Protein AF-A0A1B6GSD3-F1 (afdb_monomer_lite)

InterPro domains:
  IPR000547 Clathrin, heavy chain/VPS, 7-fold repeat [PS50236] (218-310)
  IPR012331 Clathrin, heavy chain, linker [G3DSA:1.25.40.30] (14-175)
  IPR015348 Clathrin, heavy chain, linker, core motif [PF09268] (12-35)
  IPR016024 Armadillo-type fold [SSF48371] (13-168)
  IPR016024 Armadillo-type fold [SSF48371] (125-310)
  IPR055358 Clathrin heavy-chain repeat [PF00637] (225-309)

Structure (mmCIF, N/CA/C/O backbone):
data_AF-A0A1B6GSD3-F1
#
_entry.id   AF-A0A1B6GSD3-F1
#
loop_
_atom_site.group_PDB
_atom_site.id
_atom_site.type_symbol
_atom_site.label_atom_id
_atom_site.label_alt_id
_atom_site.label_comp_id
_atom_site.label_asym_id
_atom_site.label_entity_id
_atom_site.label_seq_id
_atom_site.pdbx_PDB_ins_code
_atom_site.Cartn_x
_atom_site.Cartn_y
_atom_site.Cartn_z
_atom_site.occupancy
_atom_site.B_iso_or_equiv
_atom_site.auth_seq_id
_atom_site.auth_comp_id
_atom_site.auth_asym_id
_atom_site.auth_atom_id
_atom_site.pdbx_PDB_model_num
ATOM 1 N N . ARG A 1 1 ? -44.805 -43.807 42.128 1.00 52.09 1 ARG A N 1
ATOM 2 C CA . ARG A 1 1 ? -43.875 -42.683 41.834 1.00 52.09 1 ARG A CA 1
ATOM 3 C C . ARG A 1 1 ? -43.827 -42.520 40.314 1.00 52.09 1 ARG A C 1
ATOM 5 O O . ARG A 1 1 ? -43.596 -43.520 39.657 1.00 52.09 1 ARG A O 1
ATOM 12 N N . LYS A 1 2 ? -44.131 -41.337 39.757 1.00 63.31 2 LYS A N 1
ATOM 13 C CA . LYS A 1 2 ? -44.476 -41.136 38.325 1.00 63.31 2 LYS A CA 1
ATOM 14 C C . LYS A 1 2 ? -43.319 -41.238 37.307 1.00 63.31 2 LYS A C 1
ATOM 16 O O . LYS A 1 2 ? -43.539 -40.906 36.155 1.00 63.31 2 LYS A O 1
ATOM 21 N N . GLY A 1 3 ? -42.121 -41.687 37.694 1.00 84.00 3 GLY A N 1
ATOM 22 C CA . GLY A 1 3 ? -41.029 -42.001 36.752 1.00 84.00 3 GLY A CA 1
ATOM 23 C C . GLY A 1 3 ? -40.620 -40.881 35.782 1.00 84.00 3 GLY A C 1
ATOM 24 O O . GLY A 1 3 ? -40.038 -41.176 34.746 1.00 84.00 3 GLY A O 1
ATOM 25 N N . GLN A 1 4 ? -40.950 -39.618 36.069 1.00 83.88 4 GLN A N 1
ATOM 26 C CA . GLN A 1 4 ? -40.697 -38.515 35.147 1.00 83.88 4 GLN A CA 1
ATOM 27 C C . GLN A 1 4 ? -39.223 -38.123 35.182 1.00 83.88 4 GLN A C 1
ATOM 29 O O . GLN A 1 4 ? -38.670 -37.869 36.253 1.00 83.88 4 GLN A O 1
ATOM 34 N N . VAL A 1 5 ? -38.620 -38.039 33.999 1.00 80.69 5 VAL A N 1
ATOM 35 C CA . VAL A 1 5 ? -37.312 -37.419 33.790 1.00 80.69 5 VAL A CA 1
ATOM 36 C C . VAL A 1 5 ? -37.572 -35.990 33.334 1.00 80.69 5 VAL A C 1
ATOM 38 O O . VAL A 1 5 ? -38.176 -35.773 32.286 1.00 80.69 5 VAL A O 1
ATOM 41 N N . LEU A 1 6 ? -37.177 -35.024 34.158 1.00 91.69 6 LEU A N 1
ATOM 42 C CA . LEU A 1 6 ? -37.322 -33.598 33.881 1.00 91.69 6 LEU A CA 1
ATOM 43 C C . LEU A 1 6 ? -35.941 -32.987 33.660 1.00 91.69 6 LEU A C 1
ATOM 45 O O . LEU A 1 6 ? -34.974 -33.363 34.324 1.00 91.69 6 LEU A O 1
ATOM 49 N N . THR A 1 7 ? -35.871 -32.010 32.764 1.00 88.19 7 THR A N 1
ATOM 50 C CA . THR A 1 7 ? -34.669 -31.213 32.518 1.00 88.19 7 THR A CA 1
ATOM 51 C C . THR A 1 7 ? -35.046 -29.744 32.608 1.00 88.19 7 THR A C 1
ATOM 53 O O . THR A 1 7 ? -36.0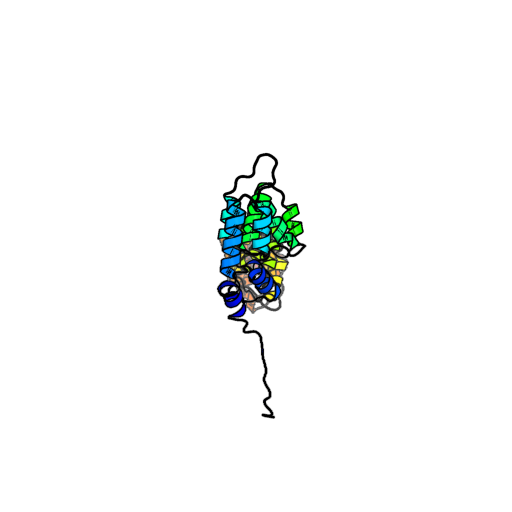76 -29.333 32.081 1.00 88.19 7 THR A O 1
ATOM 56 N N . VAL A 1 8 ? -34.223 -28.965 33.307 1.00 92.81 8 VAL A N 1
ATOM 57 C CA . VAL A 1 8 ? -34.376 -27.516 33.444 1.00 92.81 8 VAL A CA 1
ATOM 58 C C . VAL A 1 8 ? -33.084 -26.879 32.962 1.00 92.81 8 VAL A C 1
ATOM 60 O O . VAL A 1 8 ? -32.006 -27.229 33.440 1.00 92.81 8 VAL A O 1
ATOM 63 N N . THR A 1 9 ? -33.204 -25.956 32.017 1.00 90.62 9 THR A N 1
ATOM 64 C CA . THR A 1 9 ? -32.094 -25.186 31.452 1.00 90.62 9 THR A CA 1
ATOM 65 C C . THR A 1 9 ? -32.422 -23.700 31.505 1.00 90.62 9 THR A C 1
ATOM 67 O O . THR A 1 9 ? -33.582 -23.314 31.658 1.00 90.62 9 THR A O 1
ATOM 70 N N . VAL A 1 10 ? -31.392 -22.859 31.417 1.00 88.19 10 VAL A N 1
ATOM 71 C CA . VAL A 1 10 ? -31.567 -21.405 31.345 1.00 88.19 10 VAL A CA 1
ATOM 72 C C . VAL A 1 10 ? -32.097 -21.041 29.960 1.00 88.19 10 VAL A C 1
ATOM 74 O O . VAL A 1 10 ? -31.588 -21.533 28.958 1.00 88.19 10 VAL A O 1
ATOM 77 N N . ASP A 1 11 ? -33.112 -20.182 29.921 1.00 87.75 11 ASP A N 1
ATOM 78 C CA . ASP A 1 11 ? -33.590 -19.552 28.691 1.00 87.75 11 ASP A CA 1
ATOM 79 C C . ASP A 1 11 ? -32.725 -18.318 28.399 1.00 87.75 11 ASP A C 1
ATOM 81 O O . ASP A 1 11 ? -32.880 -17.269 29.031 1.00 87.75 11 ASP A O 1
ATOM 85 N N . GLU A 1 12 ? -31.767 -18.474 27.487 1.00 83.81 12 GLU A N 1
ATOM 86 C CA . GLU A 1 12 ? -30.766 -17.455 27.160 1.00 83.81 12 GLU A CA 1
ATOM 87 C C . GLU A 1 12 ? -31.374 -16.169 26.575 1.00 83.81 12 GLU A C 1
ATOM 89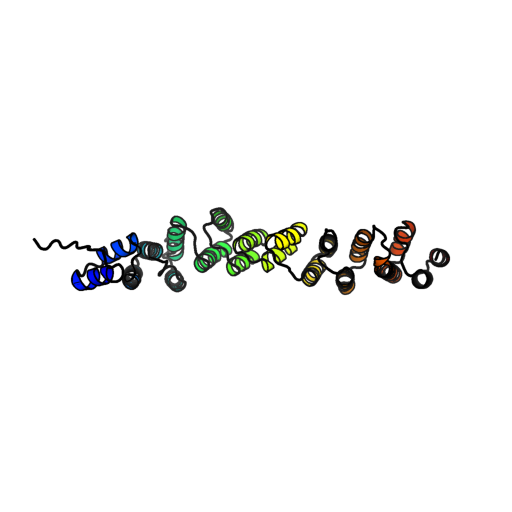 O O . GLU A 1 12 ? -30.823 -15.089 26.802 1.00 83.81 12 GLU A O 1
ATOM 94 N N . ASP A 1 13 ? -32.532 -16.254 25.913 1.00 83.00 13 ASP A N 1
ATOM 95 C CA . ASP A 1 13 ? -33.190 -15.108 25.276 1.00 83.00 13 ASP A CA 1
ATOM 96 C C . ASP A 1 13 ? -33.979 -14.261 26.286 1.00 83.00 13 ASP A C 1
ATOM 98 O O . ASP A 1 13 ? -34.086 -13.039 26.153 1.00 83.00 13 ASP A O 1
ATOM 102 N N . ASN A 1 14 ? -34.526 -14.898 27.327 1.00 85.75 14 ASN A N 1
ATOM 103 C CA . ASN A 1 14 ? -35.427 -14.237 28.274 1.00 85.75 14 ASN A CA 1
ATOM 104 C C . ASN A 1 14 ? -34.818 -13.983 29.655 1.00 85.75 14 ASN A C 1
ATOM 106 O O . ASN A 1 14 ? -35.352 -13.155 30.398 1.00 85.75 14 ASN A O 1
ATOM 110 N N . VAL A 1 15 ? -33.713 -14.641 30.028 1.00 86.50 15 VAL A N 1
ATOM 111 C CA . VAL A 1 15 ? -33.152 -14.552 31.390 1.00 86.50 15 VAL A CA 1
ATOM 112 C C . VAL A 1 15 ? -32.789 -13.119 31.790 1.00 86.50 15 VAL A C 1
ATOM 114 O O . VAL A 1 15 ? -33.100 -12.697 32.904 1.00 86.50 15 VAL A O 1
ATOM 117 N N . ILE A 1 16 ? -32.208 -12.331 30.881 1.00 86.12 16 ILE A N 1
ATOM 118 C CA . ILE A 1 16 ? -31.837 -10.936 31.158 1.00 86.12 16 ILE A CA 1
ATOM 119 C C . ILE A 1 16 ? -33.087 -10.080 31.369 1.00 86.12 16 ILE A C 1
ATOM 121 O O . ILE A 1 16 ? -33.190 -9.363 32.368 1.00 86.12 16 ILE A O 1
ATOM 125 N N . ARG A 1 17 ? -34.080 -10.217 30.483 1.00 83.62 17 ARG A N 1
ATOM 126 C CA . ARG A 1 17 ? -35.360 -9.507 30.588 1.00 83.62 17 ARG A CA 1
ATOM 127 C C . ARG A 1 17 ? -36.098 -9.872 31.874 1.00 83.62 17 ARG A C 1
ATOM 129 O O . ARG A 1 17 ? -36.622 -8.994 32.551 1.00 83.62 17 ARG A O 1
ATOM 136 N N . TYR A 1 18 ? -36.080 -11.148 32.251 1.00 86.25 18 TYR A N 1
ATOM 137 C CA . TYR A 1 18 ? -36.683 -11.640 33.486 1.00 86.25 18 TYR A CA 1
ATOM 138 C C . TYR A 1 18 ? -36.016 -11.028 34.727 1.00 86.25 18 TYR A C 1
ATOM 140 O O . TYR A 1 18 ? -36.713 -10.595 35.646 1.00 86.25 18 TYR A O 1
ATOM 148 N N . ILE A 1 19 ? -34.680 -10.927 34.745 1.00 85.50 19 ILE A N 1
ATOM 149 C CA . ILE A 1 19 ? -33.931 -10.265 35.828 1.00 85.50 19 ILE A CA 1
ATOM 150 C C . ILE A 1 19 ? -34.303 -8.787 35.943 1.00 85.50 19 ILE A C 1
ATOM 152 O O . ILE A 1 19 ? -34.493 -8.276 37.049 1.00 85.50 19 ILE A O 1
ATOM 156 N N . MET A 1 20 ? -34.458 -8.108 34.810 1.00 79.31 20 MET A N 1
ATOM 157 C CA . MET A 1 20 ? -34.842 -6.702 34.792 1.00 79.31 20 MET A CA 1
ATOM 158 C C . MET A 1 20 ? -36.282 -6.478 35.259 1.00 79.31 20 MET A C 1
ATOM 160 O O . MET A 1 20 ? -36.512 -5.630 36.113 1.00 79.31 20 MET A O 1
ATOM 164 N N . SER A 1 21 ? -37.248 -7.226 34.724 1.00 83.38 21 SER A N 1
ATOM 165 C CA . SER A 1 21 ? -38.669 -6.980 34.986 1.00 83.38 21 SER A CA 1
ATOM 166 C C . SER A 1 21 ? -39.131 -7.499 36.346 1.00 83.38 21 SER A C 1
ATOM 168 O O . SER A 1 21 ? -39.899 -6.819 37.018 1.00 83.38 21 SER A O 1
ATOM 170 N N . ASN A 1 22 ? -38.669 -8.682 36.766 1.00 86.81 22 ASN A N 1
ATOM 171 C CA . ASN A 1 22 ? -39.191 -9.338 37.971 1.00 86.81 22 ASN A CA 1
ATOM 172 C C . ASN A 1 22 ? -38.333 -9.093 39.212 1.00 86.81 22 ASN A C 1
ATOM 174 O O . ASN A 1 22 ? -38.867 -8.988 40.312 1.00 86.81 22 ASN A O 1
ATOM 178 N N . PHE A 1 23 ? -37.010 -8.998 39.051 1.00 81.50 23 PHE A N 1
ATOM 179 C CA . PHE A 1 23 ? -36.095 -8.762 40.171 1.00 81.50 23 PHE A CA 1
ATOM 180 C C . PHE A 1 23 ? -35.640 -7.301 40.289 1.00 81.50 23 PHE A C 1
ATOM 182 O O . PHE A 1 23 ? -35.031 -6.952 41.299 1.00 81.50 23 PHE A O 1
ATOM 189 N N . ASN A 1 24 ? -35.913 -6.460 39.281 1.00 83.12 24 ASN A N 1
ATOM 190 C CA . ASN A 1 24 ? -35.483 -5.059 39.203 1.00 83.12 24 ASN A CA 1
ATOM 191 C C . ASN A 1 24 ? -33.997 -4.865 39.570 1.00 83.12 24 ASN A C 1
ATOM 193 O O . ASN A 1 24 ? -33.628 -3.934 40.285 1.00 83.12 24 ASN A O 1
ATOM 197 N N . ASN A 1 25 ? -33.141 -5.792 39.119 1.00 85.00 25 ASN A N 1
ATOM 198 C CA . ASN A 1 25 ? -31.722 -5.827 39.471 1.00 85.00 25 ASN A CA 1
ATOM 199 C C . ASN A 1 25 ? -30.839 -5.602 38.227 1.00 85.00 25 ASN A C 1
ATOM 201 O O . ASN A 1 25 ? -30.357 -6.567 37.620 1.00 85.00 25 ASN A O 1
ATOM 205 N N . PRO A 1 26 ? -30.624 -4.336 37.823 1.00 80.94 26 PRO A N 1
ATOM 206 C CA . PRO A 1 26 ? -29.858 -4.007 36.622 1.00 80.94 26 PRO A CA 1
ATOM 207 C C . PRO A 1 26 ? -28.371 -4.369 36.749 1.00 80.94 26 PRO A C 1
ATOM 209 O O . PRO A 1 26 ? -27.752 -4.732 35.751 1.00 80.94 26 PRO A O 1
ATOM 212 N N . ASP A 1 27 ? -27.795 -4.335 37.956 1.00 84.44 27 ASP A N 1
ATOM 213 C CA . ASP A 1 27 ? -26.395 -4.716 38.187 1.00 84.44 27 ASP A CA 1
ATOM 214 C C . ASP A 1 27 ? -26.158 -6.211 37.939 1.00 84.44 27 ASP A C 1
ATOM 216 O O . ASP A 1 27 ? -25.146 -6.598 37.343 1.00 84.44 27 ASP A O 1
ATOM 220 N N . LEU A 1 28 ? -27.097 -7.062 38.366 1.00 85.88 28 LEU A N 1
ATOM 221 C CA . LEU A 1 28 ? -27.048 -8.494 38.087 1.00 85.88 28 LEU A CA 1
ATOM 222 C C . LEU A 1 28 ? -27.228 -8.767 36.590 1.00 85.88 28 LEU A C 1
ATOM 224 O O . LEU A 1 28 ? -26.436 -9.520 36.022 1.00 85.88 28 LEU A O 1
ATOM 228 N N . ALA A 1 29 ? -28.212 -8.121 35.954 1.00 84.12 29 ALA A N 1
ATOM 229 C CA . ALA A 1 29 ? -28.461 -8.250 34.519 1.00 84.12 29 ALA A CA 1
ATOM 230 C C . ALA A 1 29 ? -27.219 -7.867 33.693 1.00 84.12 29 ALA A C 1
ATOM 232 O O . ALA A 1 29 ? -26.794 -8.633 32.829 1.00 84.12 29 ALA A O 1
ATOM 233 N N . LEU A 1 30 ? -26.565 -6.746 34.021 1.00 81.69 30 LEU A N 1
ATOM 234 C CA . LEU A 1 30 ? -25.333 -6.296 33.364 1.00 81.69 30 LEU A CA 1
ATOM 235 C C . LEU A 1 30 ? -24.176 -7.287 33.536 1.00 81.69 30 LEU A C 1
ATOM 237 O O . LEU A 1 30 ? -23.489 -7.617 32.566 1.00 81.69 30 LEU A O 1
ATOM 241 N N . ARG A 1 31 ? -23.943 -7.776 34.762 1.00 83.94 31 ARG A N 1
ATOM 242 C CA . ARG A 1 31 ? -22.858 -8.733 35.035 1.00 83.94 31 ARG A CA 1
ATOM 243 C C . ARG A 1 31 ? -23.086 -10.064 34.331 1.00 83.94 31 ARG A C 1
ATOM 245 O O . ARG A 1 31 ? -22.129 -10.637 33.816 1.00 83.94 31 ARG A O 1
ATOM 252 N N . MET A 1 32 ? -24.325 -10.549 34.317 1.00 83.69 32 MET A N 1
ATOM 253 C CA . MET A 1 32 ? -24.681 -11.814 33.684 1.00 83.69 32 MET A CA 1
ATOM 254 C C . MET A 1 32 ? -24.591 -11.709 32.158 1.00 83.69 32 MET A C 1
ATOM 256 O O . MET A 1 32 ? -23.942 -12.547 31.538 1.00 83.69 32 MET A O 1
ATOM 260 N N . ALA A 1 33 ? -25.115 -10.632 31.565 1.00 81.69 33 ALA A N 1
ATOM 261 C CA . ALA A 1 33 ? -25.011 -10.394 30.128 1.00 81.69 33 ALA A CA 1
ATOM 262 C C . ALA A 1 33 ? -23.558 -10.244 29.656 1.00 81.69 33 ALA A C 1
ATOM 264 O O . ALA A 1 33 ? -23.172 -10.847 28.660 1.00 81.69 33 ALA A O 1
ATOM 265 N N . SER A 1 34 ? -22.723 -9.508 30.400 1.00 79.00 34 SER A N 1
ATOM 266 C CA . SER A 1 34 ? -21.301 -9.344 30.069 1.00 79.00 34 SER A CA 1
ATOM 267 C C . SER A 1 34 ? -20.512 -10.653 30.169 1.00 79.00 34 SER A C 1
ATOM 269 O O . SER A 1 34 ? -19.697 -10.940 29.297 1.00 79.00 34 SER A O 1
ATOM 271 N N . ARG A 1 35 ? -20.747 -11.459 31.215 1.00 82.62 35 ARG A N 1
ATOM 272 C CA . ARG A 1 35 ? -19.998 -12.709 31.445 1.00 82.62 35 ARG A CA 1
ATOM 273 C C . ARG A 1 35 ? -20.420 -13.848 30.526 1.00 82.62 35 ARG A C 1
ATOM 275 O O . ARG A 1 35 ? -19.577 -14.661 30.167 1.00 82.62 35 ARG A O 1
ATOM 282 N N . CYS A 1 36 ? -21.704 -13.922 30.192 1.00 81.88 36 CYS A N 1
ATOM 283 C CA . CYS A 1 36 ? -22.273 -15.024 29.418 1.00 81.88 36 CYS A CA 1
ATOM 284 C C . CYS A 1 36 ? -22.567 -14.644 27.959 1.00 81.88 36 CYS A C 1
ATOM 286 O O . CYS A 1 36 ? -23.063 -15.479 27.217 1.00 81.88 36 CYS A O 1
ATOM 288 N N . ASN A 1 37 ? -22.261 -13.408 27.544 1.00 75.88 37 ASN A N 1
ATOM 289 C CA . ASN A 1 37 ? -22.528 -12.883 26.200 1.00 75.88 37 ASN A CA 1
ATOM 290 C C . ASN A 1 37 ? -24.008 -13.013 25.769 1.00 75.88 37 ASN A C 1
ATOM 292 O O . ASN A 1 37 ? -24.304 -13.279 24.603 1.00 75.88 37 ASN A O 1
ATOM 296 N N . LEU A 1 38 ? -24.927 -12.835 26.725 1.00 79.00 38 LEU A N 1
ATOM 297 C CA . LEU A 1 38 ? -26.376 -12.953 26.522 1.00 79.00 38 LEU A CA 1
ATOM 298 C C . LEU A 1 38 ? -26.954 -11.669 25.912 1.00 79.00 38 LEU A C 1
ATOM 300 O O . LEU A 1 38 ? -26.507 -10.564 26.233 1.00 79.00 38 LEU A O 1
ATOM 304 N N . ALA A 1 39 ? -27.960 -11.822 25.051 1.00 72.25 39 ALA A N 1
ATOM 305 C CA . ALA A 1 39 ? -28.673 -10.711 24.424 1.00 72.25 39 ALA A CA 1
ATOM 306 C C . ALA A 1 39 ? -29.673 -10.045 25.393 1.00 72.25 39 ALA A C 1
ATOM 308 O O . ALA A 1 39 ? -30.041 -10.611 26.424 1.00 72.25 39 ALA A O 1
ATOM 309 N N . GLY A 1 40 ? -30.115 -8.825 25.076 1.00 74.00 40 GLY A N 1
ATOM 310 C CA . GLY A 1 40 ? -31.166 -8.119 25.822 1.00 74.00 40 GLY A CA 1
ATOM 311 C C . GLY A 1 40 ? -30.670 -7.170 26.919 1.00 74.00 40 GLY A C 1
ATOM 312 O O . GLY A 1 40 ? -31.483 -6.592 27.637 1.00 74.00 40 GLY A O 1
ATOM 313 N N . ALA A 1 41 ? -29.354 -6.986 27.060 1.00 75.25 41 ALA A N 1
ATOM 314 C CA . ALA A 1 41 ? -28.758 -5.983 27.951 1.00 75.25 41 ALA A CA 1
ATOM 315 C C . ALA A 1 41 ? -28.206 -4.761 27.202 1.00 75.25 41 ALA A C 1
ATOM 317 O O . ALA A 1 41 ? -27.596 -3.891 27.824 1.00 75.25 41 ALA A O 1
ATOM 318 N N . GLU A 1 42 ? -28.375 -4.673 25.882 1.00 78.81 42 GLU A N 1
ATOM 319 C CA . GLU A 1 42 ? -27.766 -3.625 25.062 1.00 78.81 42 GLU A CA 1
ATOM 320 C C . GLU A 1 42 ? -28.199 -2.227 25.524 1.00 78.81 42 GLU A C 1
ATOM 322 O O . GLU A 1 42 ? -27.363 -1.347 25.749 1.00 78.81 42 GLU A O 1
ATOM 327 N N . GLU A 1 43 ? -29.499 -2.050 25.776 1.00 80.25 43 GLU A N 1
ATOM 328 C CA . GLU A 1 43 ? -30.056 -0.798 26.293 1.00 80.25 43 GLU A CA 1
ATOM 329 C C . GLU A 1 43 ? -29.517 -0.443 27.687 1.00 80.25 43 GLU A C 1
ATOM 331 O O . GLU A 1 43 ? -29.316 0.738 27.987 1.00 80.25 43 GLU A O 1
ATOM 336 N N . LEU A 1 44 ? -29.215 -1.437 28.533 1.00 80.62 44 LEU A N 1
ATOM 337 C CA . LEU A 1 44 ? -28.641 -1.202 29.862 1.00 80.62 44 LEU A CA 1
ATOM 338 C C . LEU A 1 44 ? -27.242 -0.592 29.765 1.00 80.62 44 LEU A C 1
ATOM 340 O O . LEU A 1 44 ? -26.936 0.356 30.492 1.00 80.62 44 LEU A O 1
ATOM 344 N N . PHE A 1 45 ? -26.400 -1.094 28.856 1.00 85.75 45 PHE A N 1
ATOM 345 C CA . PHE A 1 45 ? -25.067 -0.533 28.623 1.00 85.75 45 PHE A CA 1
ATOM 346 C C . PHE A 1 45 ? -25.151 0.902 28.103 1.00 85.75 45 PHE A C 1
ATOM 348 O O . PHE A 1 45 ? -24.441 1.769 28.612 1.00 85.75 45 PHE A O 1
ATOM 355 N N . VAL A 1 46 ? -26.043 1.174 27.146 1.00 87.81 46 VAL A N 1
ATOM 356 C CA . VAL A 1 46 ? -26.256 2.526 26.599 1.00 87.81 46 VAL A CA 1
ATOM 357 C C . VAL A 1 46 ? -26.749 3.489 27.680 1.00 87.81 46 VAL A C 1
ATOM 359 O O . VAL A 1 46 ? -26.225 4.596 27.816 1.00 87.81 46 VAL A O 1
ATOM 362 N N . THR A 1 47 ? -27.712 3.059 28.494 1.00 87.00 47 THR A N 1
ATOM 363 C CA . THR A 1 47 ? -28.279 3.871 29.579 1.00 87.00 47 THR A CA 1
ATOM 364 C C . THR A 1 47 ? -27.224 4.173 30.634 1.00 87.00 47 THR A C 1
ATOM 366 O O . THR A 1 47 ? -27.037 5.329 31.017 1.00 87.00 47 THR A O 1
ATOM 369 N N . ARG A 1 48 ? -26.468 3.153 31.054 1.00 86.31 48 ARG A N 1
ATOM 370 C CA . ARG A 1 48 ? -25.383 3.307 32.024 1.00 86.31 48 ARG A CA 1
ATOM 371 C C . ARG A 1 48 ? -24.274 4.211 31.495 1.00 86.31 48 ARG A C 1
ATOM 373 O O . ARG A 1 48 ? -23.789 5.064 32.235 1.00 86.31 48 ARG A O 1
ATOM 380 N N . PHE A 1 49 ? -23.899 4.053 30.228 1.00 92.00 49 PHE A N 1
ATOM 381 C CA . PHE A 1 49 ? -22.927 4.913 29.563 1.00 92.00 49 PHE A CA 1
ATOM 382 C C . PHE A 1 49 ? -23.381 6.375 29.585 1.00 92.00 49 PHE A C 1
ATOM 384 O O . PHE A 1 49 ? -22.644 7.227 30.070 1.00 92.00 49 PHE A O 1
ATOM 391 N N . ASN A 1 50 ? -24.609 6.662 29.139 1.00 90.88 50 ASN A N 1
ATOM 392 C CA . ASN A 1 50 ? -25.138 8.027 29.103 1.00 90.88 50 ASN A CA 1
ATOM 393 C C . ASN A 1 50 ? -25.232 8.650 30.508 1.00 90.88 50 ASN A C 1
ATOM 395 O O . ASN A 1 50 ? -24.899 9.821 30.667 1.00 90.88 50 ASN A O 1
ATOM 399 N N . GLN A 1 51 ? -25.616 7.879 31.532 1.00 91.56 51 GLN A N 1
ATOM 400 C CA . GLN A 1 51 ? -25.627 8.347 32.925 1.00 91.56 51 GLN A CA 1
ATOM 401 C C . GLN A 1 51 ? -24.226 8.718 33.424 1.00 91.56 51 GLN A C 1
ATOM 403 O O . GLN A 1 51 ? -24.043 9.769 34.035 1.00 91.56 51 GLN A O 1
ATOM 408 N N . LEU A 1 52 ? -23.224 7.868 33.181 1.00 91.31 52 LEU A N 1
ATOM 409 C CA . LEU A 1 52 ? -21.841 8.148 33.583 1.00 91.31 52 LEU A CA 1
ATOM 410 C C . LEU A 1 52 ? -21.275 9.355 32.832 1.00 91.31 52 LEU A C 1
ATOM 412 O O . LEU A 1 52 ? -20.616 10.198 33.438 1.00 91.31 52 LEU A O 1
ATOM 416 N N . PHE A 1 53 ? -21.586 9.458 31.540 1.00 91.69 53 PHE A N 1
ATOM 417 C CA . PHE A 1 53 ? -21.161 10.559 30.687 1.00 91.69 53 PHE A CA 1
ATOM 418 C C . PHE A 1 53 ? -21.765 11.897 31.138 1.00 91.69 53 PHE A C 1
ATOM 420 O O . PHE A 1 53 ? -21.037 12.871 31.298 1.00 91.69 53 PHE A O 1
ATOM 427 N N . ALA A 1 54 ? -23.072 11.935 31.428 1.00 91.06 54 ALA A N 1
ATOM 428 C CA . ALA A 1 54 ? -23.758 13.129 31.932 1.00 91.06 54 ALA A CA 1
ATOM 429 C C . ALA A 1 54 ? -23.242 13.579 33.311 1.00 91.06 54 ALA A C 1
ATOM 431 O O . ALA A 1 54 ? -23.209 14.769 33.603 1.00 91.06 54 ALA A O 1
ATOM 432 N N . ASN A 1 55 ? -22.785 12.633 34.136 1.00 91.19 55 ASN A N 1
ATOM 433 C CA . ASN A 1 55 ? -22.187 12.906 35.445 1.00 91.19 55 ASN A CA 1
ATOM 434 C C . ASN A 1 55 ? -20.696 13.299 35.377 1.00 91.19 55 ASN A C 1
ATOM 436 O O . ASN A 1 55 ? -20.043 13.374 36.417 1.00 91.19 55 ASN A O 1
ATOM 440 N N . GLY A 1 56 ? -20.123 13.487 34.182 1.00 87.81 56 GLY A N 1
ATOM 441 C CA . GLY A 1 56 ? -18.713 13.851 33.996 1.00 87.81 56 GLY A CA 1
ATOM 442 C C . GLY A 1 56 ? -17.710 12.736 34.324 1.00 87.81 56 GLY A C 1
ATOM 443 O O . GLY A 1 56 ? -16.506 12.980 34.369 1.00 87.81 56 GLY A O 1
ATOM 444 N N . LYS A 1 57 ? -18.172 11.497 34.543 1.00 89.69 57 LYS A N 1
ATOM 445 C CA . LYS A 1 57 ? -17.324 10.336 34.857 1.00 89.69 57 LYS A CA 1
ATOM 446 C C . LYS A 1 57 ? -16.833 9.648 33.582 1.00 89.69 57 LYS A C 1
ATOM 448 O O . LYS A 1 57 ? -17.195 8.506 33.290 1.00 89.69 57 LYS A O 1
ATOM 453 N N . TYR A 1 58 ? -16.007 10.347 32.809 1.00 90.75 58 TYR A N 1
ATOM 454 C CA . TYR A 1 58 ? -15.578 9.899 31.480 1.00 90.75 58 TYR A CA 1
ATOM 455 C C . TYR A 1 58 ? -14.754 8.604 31.488 1.00 90.75 58 TYR A C 1
ATOM 457 O O . TYR A 1 58 ? -14.962 7.752 30.627 1.00 90.75 58 TYR A O 1
ATOM 465 N N . GLU A 1 59 ? -13.880 8.406 32.478 1.00 89.69 59 GLU A N 1
ATOM 466 C CA . GLU A 1 59 ? -13.069 7.184 32.590 1.00 89.69 59 GLU A CA 1
ATOM 467 C C . GLU A 1 59 ? -13.941 5.936 32.835 1.00 89.69 59 GLU A C 1
ATOM 469 O O . GLU A 1 59 ? -13.764 4.896 32.197 1.00 89.69 59 GLU A O 1
ATOM 474 N N . GLU A 1 60 ? -14.931 6.033 33.728 1.00 89.94 60 GLU A N 1
ATOM 475 C CA . GLU A 1 60 ? -15.879 4.941 33.978 1.00 89.94 60 GLU A CA 1
ATOM 476 C C . GLU A 1 60 ? -16.765 4.687 32.752 1.00 89.94 60 GLU A C 1
ATOM 478 O O . GLU A 1 60 ? -16.989 3.531 32.384 1.00 89.94 60 GLU A O 1
ATOM 483 N N . ALA A 1 61 ? -17.225 5.750 32.081 1.00 91.44 61 ALA A N 1
ATOM 484 C CA . ALA A 1 61 ? -17.997 5.638 30.846 1.00 91.44 61 ALA A CA 1
ATOM 485 C C . ALA A 1 61 ? -17.196 4.913 29.749 1.00 91.44 61 ALA A C 1
ATOM 487 O O . ALA A 1 61 ? -17.722 4.014 29.089 1.00 91.44 61 ALA A O 1
ATOM 488 N N . ALA A 1 62 ? -15.906 5.226 29.606 1.00 91.56 62 ALA A N 1
ATOM 489 C CA . ALA A 1 62 ? -15.010 4.544 28.680 1.00 91.56 62 ALA A CA 1
ATOM 490 C C . ALA A 1 62 ? -14.854 3.050 29.010 1.00 91.56 62 ALA A C 1
ATOM 492 O O . ALA A 1 62 ? -14.954 2.212 28.112 1.00 91.56 62 ALA A O 1
ATOM 493 N N . LYS A 1 63 ? -14.702 2.686 30.293 1.00 90.44 63 LYS A N 1
ATOM 494 C CA . LYS A 1 63 ? -14.649 1.275 30.729 1.00 90.44 63 LYS A CA 1
ATOM 495 C C . LYS A 1 63 ? -15.934 0.514 30.403 1.00 90.44 63 LYS A C 1
ATOM 497 O O . LYS A 1 63 ? -15.853 -0.660 30.032 1.00 90.44 63 LYS A O 1
ATOM 502 N N . VAL A 1 64 ? -17.100 1.156 30.535 1.00 89.19 64 VAL A N 1
ATOM 503 C CA . VAL A 1 64 ? -18.401 0.579 30.148 1.00 89.19 64 VAL A CA 1
ATOM 504 C C . VAL A 1 64 ? -18.463 0.368 28.640 1.00 89.19 64 VAL A C 1
ATOM 506 O O . VAL A 1 64 ? -18.780 -0.736 28.205 1.00 89.19 64 VAL A O 1
ATOM 509 N N . ALA A 1 65 ? -18.088 1.374 27.846 1.00 89.88 65 ALA A N 1
ATOM 510 C CA . ALA A 1 65 ? -18.080 1.269 26.390 1.00 89.88 65 ALA A CA 1
ATOM 511 C C . ALA A 1 65 ? -17.132 0.172 25.883 1.00 89.88 65 ALA A C 1
ATOM 513 O O . ALA A 1 65 ? -17.500 -0.616 25.015 1.00 89.88 65 ALA A O 1
ATOM 514 N N . ALA A 1 66 ? -15.950 0.056 26.488 1.00 87.81 66 ALA A N 1
ATOM 515 C CA . ALA A 1 66 ? -14.984 -0.987 26.175 1.00 87.81 66 ALA A CA 1
ATOM 516 C C . ALA A 1 66 ? -15.442 -2.398 26.600 1.00 87.81 66 ALA A C 1
ATOM 518 O O . ALA A 1 66 ? -14.871 -3.382 26.136 1.00 87.81 66 ALA A O 1
ATOM 519 N N . ASN A 1 67 ? -16.359 -2.525 27.574 1.00 84.88 67 ASN A N 1
ATOM 520 C CA . ASN A 1 67 ? -16.831 -3.811 28.136 1.00 84.88 67 ASN A CA 1
ATOM 521 C C . ASN A 1 67 ? -18.120 -4.299 27.480 1.00 84.88 67 ASN A C 1
ATOM 523 O O . ASN A 1 67 ? -18.599 -5.390 27.793 1.00 84.88 67 ASN A O 1
ATOM 527 N N . ALA A 1 68 ? -18.730 -3.451 26.660 1.00 83.12 68 ALA A N 1
ATOM 528 C CA . ALA A 1 68 ? -20.047 -3.712 26.138 1.00 83.12 68 ALA A CA 1
ATOM 529 C C . ALA A 1 68 ? -20.005 -4.945 25.214 1.00 83.12 68 ALA A C 1
ATOM 531 O O . ALA A 1 68 ? -19.118 -5.035 24.354 1.00 83.12 68 ALA A O 1
ATOM 532 N N . PRO A 1 69 ? -20.936 -5.902 25.383 1.00 77.94 69 PRO A N 1
ATOM 533 C CA . PRO A 1 69 ? -20.965 -7.119 24.583 1.00 77.94 69 PRO A CA 1
ATOM 534 C C . PRO A 1 69 ? -21.107 -6.765 23.103 1.00 77.94 69 PRO A C 1
ATOM 536 O O . PRO A 1 69 ? -21.737 -5.767 22.753 1.00 77.94 69 PRO A O 1
ATOM 539 N N . LYS A 1 70 ? -20.476 -7.558 22.230 1.00 77.56 70 LYS A N 1
ATOM 540 C CA . LYS A 1 70 ? -20.473 -7.354 20.766 1.00 77.56 70 LYS A CA 1
ATOM 541 C C . LYS A 1 70 ? -20.028 -5.951 20.306 1.00 77.56 70 LYS A C 1
ATOM 543 O O . LYS A 1 70 ? -20.291 -5.573 19.172 1.00 77.56 70 LYS A O 1
ATOM 548 N N . GLY A 1 71 ? -19.372 -5.163 21.164 1.00 82.56 71 GLY A N 1
ATOM 549 C CA . GLY A 1 71 ? -18.914 -3.820 20.809 1.00 82.56 71 GLY A CA 1
ATOM 550 C C . GLY A 1 71 ? -20.038 -2.815 20.535 1.00 82.56 71 GLY A C 1
ATOM 551 O O . GLY A 1 71 ? -19.801 -1.841 19.830 1.00 82.56 71 GLY A O 1
ATOM 552 N N . ILE A 1 72 ? -21.235 -2.987 21.110 1.00 86.38 72 ILE A N 1
ATOM 553 C CA . ILE A 1 72 ? -22.398 -2.092 20.889 1.00 86.38 72 ILE A CA 1
ATOM 554 C C . ILE A 1 72 ? -22.122 -0.599 21.149 1.00 86.38 72 ILE A C 1
ATOM 556 O O . ILE A 1 72 ? -22.786 0.267 20.587 1.00 86.38 72 ILE A O 1
ATOM 560 N N . LEU A 1 73 ? -21.142 -0.289 22.002 1.00 88.38 73 LEU A N 1
ATOM 561 C CA . LEU A 1 73 ? -20.726 1.076 22.330 1.00 88.38 73 LEU A CA 1
ATOM 562 C C . LEU A 1 73 ? -19.406 1.483 21.654 1.00 88.38 73 LEU A C 1
ATOM 564 O O . LEU A 1 73 ? -18.974 2.619 21.829 1.00 88.38 73 LEU A O 1
ATOM 568 N N . ARG A 1 74 ? -18.774 0.607 20.867 1.00 90.62 74 ARG A N 1
ATOM 569 C CA . ARG A 1 74 ? -17.564 0.887 20.072 1.00 90.62 74 ARG A CA 1
ATOM 570 C C . ARG A 1 74 ? -17.947 1.392 18.682 1.00 90.62 74 ARG A C 1
ATOM 572 O O . ARG A 1 74 ? -17.621 0.797 17.660 1.00 90.62 74 ARG A O 1
ATOM 579 N N . THR A 1 75 ? -18.712 2.478 18.663 1.00 90.06 75 THR A N 1
ATOM 580 C CA . THR A 1 75 ? -19.295 3.066 17.453 1.00 90.06 75 THR A CA 1
ATOM 581 C C . THR A 1 75 ? -18.793 4.489 17.247 1.00 90.06 75 THR A C 1
ATOM 583 O O . THR A 1 75 ? -18.357 5.162 18.184 1.00 90.06 75 THR A O 1
ATOM 586 N N . GLN A 1 76 ? -18.925 4.987 16.017 1.00 88.81 76 GLN A N 1
ATOM 587 C CA . GLN A 1 76 ? -18.558 6.362 15.678 1.00 88.81 76 GLN A CA 1
ATOM 588 C C . GLN A 1 76 ? -19.317 7.399 16.527 1.00 88.81 76 GLN A C 1
ATOM 590 O O . GLN A 1 76 ? -18.751 8.422 16.902 1.00 88.81 76 GLN A O 1
ATOM 595 N N . GLN A 1 77 ? -20.567 7.112 16.909 1.00 89.81 77 GLN A N 1
ATOM 596 C CA . GLN A 1 77 ? -21.361 7.990 17.775 1.00 89.81 77 GLN A CA 1
ATOM 597 C C . GLN A 1 77 ? -20.753 8.135 19.176 1.00 89.81 77 GLN A C 1
ATOM 599 O O . GLN A 1 77 ? -20.743 9.231 19.737 1.00 89.81 77 GLN A O 1
ATOM 604 N N . THR A 1 78 ? -20.224 7.051 19.750 1.00 91.12 78 THR A N 1
ATOM 605 C CA . THR A 1 78 ? -19.554 7.107 21.056 1.00 91.12 78 THR A CA 1
ATOM 606 C C . THR A 1 78 ? -18.286 7.954 20.980 1.00 91.12 78 THR A C 1
ATOM 608 O O . THR A 1 78 ? -18.059 8.790 21.853 1.00 91.12 78 THR A O 1
ATOM 611 N N . ILE A 1 79 ? -17.500 7.798 19.911 1.00 91.19 79 ILE A N 1
ATOM 612 C CA . ILE A 1 79 ? -16.282 8.587 19.674 1.00 91.19 79 ILE A CA 1
ATOM 613 C C . ILE A 1 79 ? -16.622 10.077 19.555 1.00 91.19 79 ILE A C 1
ATOM 615 O O . ILE A 1 79 ? -16.008 10.899 20.233 1.00 91.19 79 ILE A O 1
ATOM 619 N N . GLN A 1 80 ? -17.652 10.425 18.776 1.00 90.31 80 GLN A N 1
ATOM 620 C CA . GLN A 1 80 ? -18.114 11.809 18.620 1.00 90.31 80 GLN A CA 1
ATOM 621 C C . GLN A 1 80 ? -18.534 12.439 19.952 1.00 90.31 80 GLN A C 1
ATOM 623 O O . GLN A 1 80 ? -18.194 13.593 20.210 1.00 90.31 80 GLN A O 1
ATOM 628 N N . LYS A 1 81 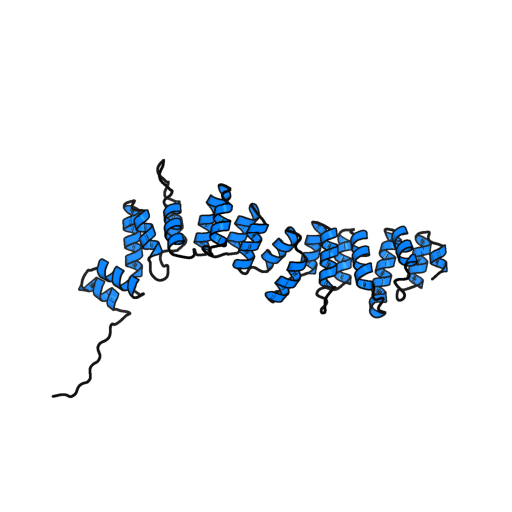? -19.212 11.688 20.833 1.00 90.50 81 LYS A N 1
ATOM 629 C CA . LYS A 1 81 ? -19.536 12.174 22.185 1.00 90.50 81 LYS A CA 1
ATOM 630 C C . LYS A 1 81 ? -18.269 12.542 22.955 1.00 90.50 81 LYS A C 1
ATOM 632 O O . LYS A 1 81 ? -18.190 13.648 23.477 1.00 90.50 81 LYS A O 1
ATOM 637 N N . PHE A 1 82 ? -17.262 11.664 22.992 1.00 90.75 82 PHE A N 1
ATOM 638 C CA . PHE A 1 82 ? -15.986 11.958 23.661 1.00 90.75 82 PHE A CA 1
ATOM 639 C C . PHE A 1 82 ? -15.216 13.116 23.011 1.00 90.75 82 PHE A C 1
ATOM 641 O O . PHE A 1 82 ? -14.564 13.879 23.720 1.00 90.75 82 PHE A O 1
ATOM 648 N N . GLN A 1 83 ? -15.303 13.272 21.690 1.00 87.94 83 GLN A N 1
ATOM 649 C CA . GLN A 1 83 ? -14.637 14.341 20.942 1.00 87.94 83 GLN A CA 1
ATOM 650 C C . GLN A 1 83 ? -15.218 15.732 21.237 1.00 87.94 83 GLN A C 1
ATOM 652 O O . GLN A 1 83 ? -14.483 16.716 21.223 1.00 87.94 83 GLN A O 1
ATOM 657 N N . GLN A 1 84 ? -16.518 15.823 21.528 1.00 87.19 84 GLN A N 1
ATOM 658 C CA . GLN A 1 84 ? -17.183 17.084 21.883 1.00 87.19 84 GLN A CA 1
ATOM 659 C C . GLN A 1 84 ? -16.792 17.604 23.273 1.00 87.19 84 GLN A C 1
ATOM 661 O O . GLN A 1 84 ? -16.994 18.782 23.571 1.00 87.19 84 GLN A O 1
ATOM 666 N N . VAL A 1 85 ? -16.230 16.751 24.133 1.00 86.50 85 VAL A N 1
ATOM 667 C CA . VAL A 1 85 ? -15.835 17.148 25.483 1.00 86.50 85 VAL A CA 1
ATOM 668 C C . VAL A 1 85 ? -14.477 17.839 25.442 1.00 86.50 85 VAL A C 1
ATOM 670 O O . VAL A 1 85 ? -13.449 17.226 25.151 1.00 86.50 85 VAL A O 1
ATOM 673 N N . GLN A 1 86 ? -14.459 19.124 25.793 1.00 76.81 86 GLN A N 1
ATOM 674 C CA . GLN A 1 86 ? -13.214 19.862 25.976 1.00 76.81 86 GLN A CA 1
ATOM 675 C C . GLN A 1 86 ? -12.515 19.408 27.262 1.00 76.81 86 GLN A C 1
ATOM 677 O O . GLN A 1 86 ? -13.127 19.328 28.328 1.00 76.81 86 GLN A O 1
ATOM 682 N N . ALA A 1 87 ? -11.221 19.106 27.165 1.00 72.62 87 ALA A N 1
ATOM 683 C CA . ALA A 1 87 ? -10.412 18.764 28.327 1.00 72.62 87 ALA A CA 1
ATOM 684 C C . ALA A 1 87 ? -10.186 20.011 29.198 1.00 72.62 87 ALA A C 1
ATOM 686 O O . ALA A 1 87 ? -9.820 21.068 28.681 1.00 72.62 87 ALA A O 1
ATOM 687 N N . GLY A 1 88 ? -10.371 19.889 30.515 1.00 67.88 88 GLY A N 1
ATOM 688 C CA . GLY A 1 88 ? -9.972 20.936 31.458 1.00 67.88 88 GLY A CA 1
ATOM 689 C C . GLY A 1 88 ? -8.452 21.138 31.454 1.00 67.88 88 GLY A C 1
ATOM 690 O O . GLY A 1 88 ? -7.697 20.199 31.193 1.00 67.88 88 GLY A O 1
ATOM 691 N N . ALA A 1 89 ? -7.986 22.355 31.747 1.00 54.06 89 ALA A N 1
ATOM 692 C CA . ALA A 1 89 ? -6.558 22.679 31.766 1.00 54.06 89 ALA A CA 1
ATOM 693 C C . ALA A 1 89 ? -5.778 21.720 32.691 1.00 54.06 89 ALA A C 1
ATOM 695 O O . ALA A 1 89 ? -6.040 21.648 33.889 1.00 54.06 89 ALA A O 1
ATOM 696 N N . GLY A 1 90 ? -4.833 20.964 32.120 1.00 67.38 90 GLY A N 1
ATOM 697 C CA . GLY A 1 90 ? -4.004 19.989 32.840 1.00 67.38 90 GLY A CA 1
ATOM 698 C C . GLY A 1 90 ? -4.574 18.567 32.943 1.00 67.38 90 GLY A C 1
ATOM 699 O O . GLY A 1 90 ? -3.856 17.677 33.394 1.00 67.38 90 GLY A O 1
ATOM 700 N N . GLN A 1 91 ? -5.811 18.311 32.501 1.00 68.88 91 GLN A N 1
ATOM 701 C CA . GLN A 1 91 ? -6.357 16.952 32.410 1.00 68.88 91 GLN A CA 1
ATOM 702 C C . GLN A 1 91 ? -6.129 16.350 31.019 1.00 68.88 91 GLN A C 1
ATOM 704 O O . GLN A 1 91 ? -6.185 17.042 30.001 1.00 68.88 91 GLN A O 1
ATOM 709 N N . SER A 1 92 ? -5.871 15.039 30.965 1.00 71.69 92 SER A N 1
ATOM 710 C CA . SER A 1 92 ? -5.818 14.315 29.694 1.00 71.69 92 SER A CA 1
ATOM 711 C C . SER A 1 92 ? -7.192 14.332 29.024 1.00 71.69 92 SER A C 1
ATOM 713 O O . SER A 1 92 ? -8.224 14.247 29.689 1.00 71.69 92 SER A O 1
ATOM 715 N N . SER A 1 93 ? -7.210 14.465 27.694 1.00 85.38 93 SER A N 1
ATOM 716 C CA . SER A 1 93 ? -8.462 14.491 26.936 1.00 85.38 93 SER A CA 1
ATOM 717 C C . SER A 1 93 ? -9.285 13.223 27.204 1.00 85.38 93 SER A C 1
ATOM 719 O O . SER A 1 93 ? -8.730 12.125 27.093 1.00 85.38 93 SER A O 1
ATOM 721 N N . PRO A 1 94 ? -10.595 13.341 27.499 1.00 88.19 94 PRO A N 1
ATOM 722 C CA . PRO A 1 94 ? -11.485 12.190 27.666 1.00 88.19 94 PRO A CA 1
ATOM 723 C C . PRO A 1 94 ? -11.441 11.214 26.486 1.00 88.19 94 PRO A C 1
ATOM 725 O O . PRO A 1 94 ? -11.504 10.002 26.677 1.00 88.19 94 PRO A O 1
ATOM 728 N N . LEU A 1 95 ? -11.250 11.734 25.269 1.00 89.44 95 LEU A N 1
ATOM 729 C CA . LEU A 1 95 ? -11.081 10.928 24.062 1.00 89.44 95 LEU A CA 1
ATOM 730 C C . LEU A 1 95 ? -9.799 10.080 24.103 1.00 89.44 95 LEU A C 1
ATOM 732 O O . LEU A 1 95 ? -9.824 8.898 23.771 1.00 89.44 95 LEU A O 1
ATOM 736 N N . LEU A 1 96 ? -8.680 10.653 24.555 1.00 87.56 96 LEU A N 1
ATOM 737 C CA . LEU A 1 96 ? -7.429 9.904 24.708 1.00 87.56 96 LEU A CA 1
ATOM 738 C C . LEU A 1 96 ? -7.528 8.857 25.821 1.00 87.56 96 LEU A C 1
ATOM 740 O O . LEU A 1 96 ? -7.004 7.759 25.656 1.00 87.56 96 LEU A O 1
ATOM 744 N N . GLN A 1 97 ? -8.222 9.158 26.924 1.00 88.38 97 GLN A N 1
ATOM 745 C CA . GLN A 1 97 ? -8.488 8.171 27.979 1.00 88.38 97 GLN A CA 1
ATOM 746 C C . GLN A 1 97 ? -9.308 6.992 27.442 1.00 88.38 97 GLN A C 1
ATOM 748 O O . GLN A 1 97 ? -8.968 5.840 27.709 1.00 88.38 97 GLN A O 1
ATOM 753 N N . TYR A 1 98 ? -10.343 7.272 26.642 1.00 91.94 98 TYR A N 1
ATOM 754 C CA . TYR A 1 98 ? -11.150 6.247 25.982 1.00 91.94 98 TYR A CA 1
ATOM 755 C C . TYR A 1 98 ? -10.296 5.313 25.117 1.00 91.94 98 TYR A C 1
ATOM 757 O O . TYR A 1 98 ? -10.338 4.096 25.307 1.00 91.94 98 TYR A O 1
ATOM 765 N N . PHE A 1 99 ? -9.459 5.867 24.236 1.00 91.81 99 PHE A N 1
ATOM 766 C CA . PHE A 1 99 ? -8.573 5.056 23.402 1.00 91.81 99 PHE A CA 1
ATOM 767 C C . PHE A 1 99 ? -7.520 4.294 24.206 1.00 91.81 99 PHE A C 1
ATOM 769 O O . PHE A 1 99 ? -7.243 3.143 23.884 1.00 91.81 99 PHE A O 1
ATOM 776 N N . SER A 1 100 ? -6.968 4.882 25.271 1.00 90.56 100 SER A N 1
ATOM 777 C CA . SER A 1 100 ? -5.990 4.196 26.122 1.00 90.56 100 SER A CA 1
ATOM 778 C C . SER A 1 100 ? -6.591 2.939 26.763 1.00 90.56 100 SER A C 1
ATOM 780 O O . SER A 1 100 ? -5.987 1.873 26.703 1.00 90.56 100 SER A O 1
ATOM 782 N N . ILE A 1 101 ? -7.823 3.030 27.279 1.00 91.69 101 ILE A N 1
ATOM 783 C CA . ILE A 1 101 ? -8.544 1.883 27.858 1.00 91.69 101 ILE A CA 1
ATOM 784 C C . ILE A 1 101 ? -8.831 0.809 26.798 1.00 91.69 101 ILE A C 1
ATOM 786 O O . ILE A 1 101 ? -8.761 -0.386 27.090 1.00 91.69 101 ILE A O 1
ATOM 790 N N . LEU A 1 102 ? -9.169 1.212 25.570 1.00 91.50 102 LEU A N 1
ATOM 791 C CA . LEU A 1 102 ? -9.404 0.266 24.480 1.00 91.50 102 LEU A CA 1
ATOM 792 C C . LEU A 1 102 ? -8.118 -0.447 24.035 1.00 91.50 102 LEU A C 1
ATOM 794 O O . LEU A 1 102 ? -8.143 -1.664 23.853 1.00 91.50 102 LEU A O 1
ATOM 798 N N . LEU A 1 103 ? -7.002 0.279 23.916 1.00 90.94 103 LEU A N 1
ATOM 799 C CA . LEU A 1 103 ? -5.691 -0.274 23.554 1.00 90.94 103 LEU A CA 1
ATOM 800 C C . LEU A 1 103 ? -5.181 -1.288 24.587 1.00 90.94 103 LEU A C 1
ATOM 802 O O . LEU A 1 103 ? -4.574 -2.299 24.216 1.00 90.94 103 LEU A O 1
ATOM 806 N N . ASP A 1 104 ? -5.454 -1.049 25.872 1.00 90.12 104 ASP A N 1
ATOM 807 C CA . ASP A 1 104 ? -5.119 -1.983 26.952 1.00 90.12 104 ASP A CA 1
ATOM 808 C C . ASP A 1 104 ? -5.924 -3.285 26.852 1.00 90.12 104 ASP A C 1
ATOM 810 O O . ASP A 1 104 ? -5.444 -4.352 27.235 1.00 90.12 104 ASP A O 1
ATOM 814 N N . ARG A 1 105 ? -7.141 -3.223 26.298 1.00 85.56 105 ARG A N 1
ATOM 815 C CA . ARG A 1 105 ? -8.002 -4.398 26.120 1.00 85.56 105 ARG A CA 1
ATOM 816 C C . ARG A 1 105 ? -7.719 -5.209 24.874 1.00 85.56 105 ARG A C 1
ATOM 818 O O . ARG A 1 105 ? -7.848 -6.429 24.921 1.00 85.56 105 ARG A O 1
ATOM 825 N N . GLY A 1 106 ? -7.419 -4.560 23.757 1.00 87.69 106 GLY A N 1
ATOM 826 C CA . GLY A 1 106 ? -7.307 -5.268 22.490 1.00 87.69 106 GLY A CA 1
ATOM 827 C C . GLY A 1 106 ? -7.073 -4.360 21.297 1.00 87.69 106 GLY A C 1
ATOM 828 O O . GLY A 1 106 ? -6.539 -3.260 21.425 1.00 87.69 106 GLY A O 1
ATOM 829 N N . GLN A 1 107 ? -7.452 -4.869 20.129 1.00 92.00 107 GLN A N 1
ATOM 830 C CA . GLN A 1 107 ? -7.322 -4.173 18.857 1.00 92.00 107 GLN A CA 1
ATOM 831 C C . GLN A 1 107 ? -8.448 -3.146 18.683 1.00 92.00 107 GLN A C 1
ATOM 833 O O . GLN A 1 107 ? -9.617 -3.428 18.981 1.00 92.00 107 GLN A O 1
ATOM 838 N N . LEU A 1 108 ? -8.087 -1.952 18.219 1.00 93.06 108 LEU A N 1
ATOM 839 C CA . LEU A 1 108 ? -9.013 -0.906 17.792 1.00 93.06 108 LEU A CA 1
ATOM 840 C C . LEU A 1 108 ? -9.646 -1.264 16.454 1.00 93.06 108 LEU A C 1
ATOM 842 O O . LEU A 1 108 ? -8.976 -1.839 15.605 1.00 93.06 108 LEU A O 1
ATOM 846 N N . ASN A 1 109 ? -10.906 -0.887 16.257 1.00 92.00 109 ASN A N 1
ATOM 847 C CA . ASN A 1 109 ? -11.567 -1.054 14.967 1.00 92.00 109 ASN A CA 1
ATOM 848 C C . ASN A 1 109 ? -11.109 0.007 13.945 1.00 92.00 109 ASN A C 1
ATOM 850 O O . ASN A 1 109 ? -10.359 0.930 14.285 1.00 92.00 109 ASN A O 1
ATOM 854 N N . GLN A 1 110 ? -11.569 -0.101 12.697 1.00 91.31 110 GLN A N 1
ATOM 855 C CA . GLN A 1 110 ? -11.237 0.833 11.616 1.00 91.31 110 GLN A CA 1
ATOM 856 C C . GLN A 1 110 ? -11.467 2.305 12.007 1.00 91.31 110 GLN A C 1
ATOM 858 O O . GLN A 1 110 ? -10.567 3.135 11.862 1.00 91.31 110 GLN A O 1
ATOM 863 N N . TYR A 1 111 ? -12.649 2.640 12.528 1.00 91.12 111 TYR A N 1
ATOM 864 C CA . TYR A 1 111 ? -13.013 4.022 12.864 1.00 91.12 111 TYR A CA 1
ATOM 865 C C . TYR A 1 111 ? -12.199 4.564 14.042 1.00 91.12 111 TYR A C 1
ATOM 867 O O . TYR A 1 111 ? -11.710 5.692 14.008 1.00 91.12 111 TYR A O 1
ATOM 875 N N . GLU A 1 112 ? -12.028 3.748 15.081 1.00 92.81 112 GLU A N 1
ATOM 876 C CA . GLU A 1 112 ? -11.227 4.075 16.259 1.00 92.81 112 GLU A CA 1
ATOM 877 C C . GLU A 1 112 ? -9.761 4.304 15.883 1.00 92.81 112 GLU A C 1
ATOM 879 O O . GLU A 1 112 ? -9.144 5.250 16.368 1.00 92.81 112 GLU A O 1
ATOM 884 N N . SER A 1 113 ? -9.215 3.477 14.986 1.00 93.81 113 SER A N 1
ATOM 885 C CA . SER A 1 113 ? -7.833 3.592 14.518 1.00 93.81 113 SER A CA 1
ATOM 886 C C . SER A 1 113 ? -7.610 4.910 13.774 1.00 93.81 113 SER A C 1
ATOM 888 O O . SER A 1 113 ? -6.640 5.615 14.057 1.00 93.81 113 SER A O 1
ATOM 890 N N . VAL A 1 114 ? -8.526 5.295 12.879 1.00 93.19 114 VAL A N 1
ATOM 891 C CA . VAL A 1 114 ? -8.457 6.574 12.149 1.00 93.19 114 VAL A CA 1
ATOM 892 C C . VAL A 1 114 ? -8.545 7.769 13.103 1.00 93.19 114 VAL A C 1
ATOM 894 O O . VAL A 1 114 ? -7.704 8.672 13.042 1.00 93.19 114 VAL A O 1
ATOM 897 N N . GLU A 1 115 ? -9.517 7.769 14.016 1.00 91.25 115 GLU A N 1
ATOM 898 C CA . GLU A 1 115 ? -9.740 8.890 14.938 1.00 91.25 115 GLU A CA 1
ATOM 899 C C . GLU A 1 115 ? -8.636 9.028 15.995 1.00 91.25 115 GLU A C 1
ATOM 901 O O . GLU A 1 115 ? -8.288 10.148 16.371 1.00 91.25 115 GLU A O 1
ATOM 906 N N . LEU A 1 116 ? -8.014 7.924 16.421 1.00 91.50 116 LEU A N 1
ATOM 907 C CA . LEU A 1 116 ? -6.823 7.967 17.269 1.00 91.50 116 LEU A CA 1
ATOM 908 C C . LEU A 1 116 ? -5.610 8.533 16.516 1.00 91.50 116 LEU A C 1
ATOM 910 O O . LEU A 1 116 ? -4.851 9.335 17.064 1.00 91.50 116 LEU A O 1
ATOM 914 N N . CYS A 1 117 ? -5.405 8.120 15.263 1.00 91.06 117 CYS A N 1
ATOM 915 C CA . CYS A 1 117 ? -4.208 8.483 14.506 1.00 91.06 117 CYS A CA 1
ATOM 916 C C . CYS A 1 117 ? -4.218 9.940 14.033 1.00 91.06 117 CYS A C 1
ATOM 918 O O . CYS A 1 117 ? -3.159 10.563 13.974 1.00 91.06 117 CYS A O 1
ATOM 920 N N . ARG A 1 118 ? -5.390 10.521 13.754 1.00 90.44 118 ARG A N 1
ATOM 921 C CA . ARG A 1 118 ? -5.532 11.914 13.295 1.00 90.44 118 ARG A CA 1
ATOM 922 C C . ARG A 1 118 ? -4.812 12.940 14.190 1.00 90.44 118 ARG A C 1
ATOM 924 O O . ARG A 1 118 ? -3.940 13.641 13.673 1.00 90.44 118 ARG A O 1
ATOM 931 N N . PRO A 1 119 ? -5.082 13.044 15.507 1.00 88.44 119 PRO A N 1
ATOM 932 C CA . PRO A 1 119 ? -4.372 13.991 16.368 1.00 88.44 119 PRO A CA 1
ATOM 933 C C . PRO A 1 119 ? -2.892 13.629 16.557 1.00 88.44 119 PRO A C 1
ATOM 935 O O . PRO A 1 119 ? -2.055 14.522 16.672 1.00 88.44 119 PRO A O 1
ATOM 938 N N . VAL A 1 120 ? -2.548 12.338 16.564 1.00 88.94 120 VAL A N 1
ATOM 939 C CA . VAL A 1 120 ? -1.165 11.857 16.742 1.00 88.94 120 VAL A CA 1
ATOM 940 C C . VAL A 1 120 ? -0.279 12.272 15.567 1.00 88.94 120 VAL A C 1
ATOM 942 O O . VAL A 1 120 ? 0.855 12.711 15.776 1.00 88.94 120 VAL A O 1
ATOM 945 N N . LEU A 1 121 ? -0.808 12.185 14.345 1.00 89.12 121 LEU A N 1
ATOM 946 C CA . LEU A 1 121 ? -0.120 12.597 13.124 1.00 89.12 121 LEU A CA 1
ATOM 947 C C . LEU A 1 121 ? 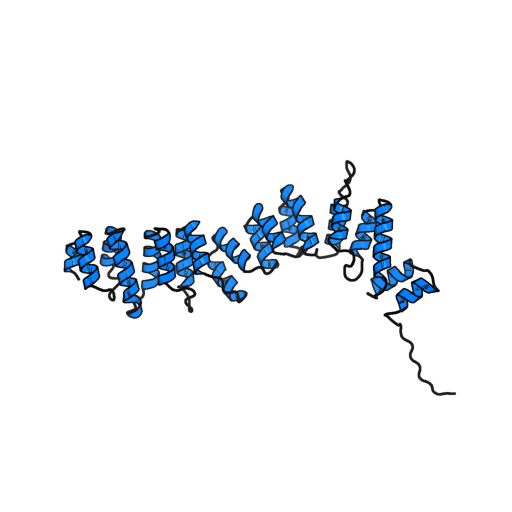0.036 14.119 13.047 1.00 89.12 121 LEU A C 1
ATOM 949 O O . LEU A 1 121 ? 1.130 14.589 12.749 1.00 89.12 121 LEU A O 1
ATOM 953 N N . VAL A 1 122 ? -0.998 14.890 13.410 1.00 88.38 122 VAL A N 1
ATOM 954 C CA . VAL A 1 122 ? -0.918 16.365 13.476 1.00 88.38 122 VAL A CA 1
ATOM 955 C C . VAL A 1 122 ? 0.132 16.831 14.490 1.00 88.38 122 VAL A C 1
ATOM 957 O O . VAL A 1 122 ? 0.839 17.805 14.251 1.00 88.38 122 VAL A O 1
ATOM 960 N N . GLN A 1 123 ? 0.287 16.115 15.606 1.00 86.50 123 GLN A N 1
ATOM 961 C CA . GLN A 1 123 ? 1.326 16.387 16.606 1.00 86.50 123 GLN A CA 1
ATOM 962 C C . GLN A 1 123 ? 2.723 15.874 16.208 1.00 86.50 123 GLN A C 1
ATOM 964 O O . GLN A 1 123 ? 3.659 15.992 17.000 1.00 86.50 123 GLN A O 1
ATOM 969 N N . GLY A 1 124 ? 2.880 15.253 15.034 1.00 87.00 124 GLY A N 1
ATOM 970 C CA . GLY A 1 124 ? 4.155 14.711 14.558 1.00 87.00 124 GLY A CA 1
ATOM 971 C C . GLY A 1 124 ? 4.652 13.477 15.323 1.00 87.00 124 GLY A C 1
ATOM 972 O O . GLY A 1 124 ? 5.809 13.082 15.182 1.00 87.00 124 GLY A O 1
ATOM 973 N N . ARG A 1 125 ? 3.806 12.826 16.133 1.00 88.00 125 ARG A N 1
ATOM 974 C CA . ARG A 1 125 ? 4.190 11.687 16.990 1.00 88.00 125 ARG A CA 1
ATOM 975 C C . ARG A 1 125 ? 4.093 10.341 16.264 1.00 88.00 125 ARG A C 1
ATOM 977 O O . ARG A 1 125 ? 3.537 9.380 16.794 1.00 88.00 125 ARG A O 1
ATOM 984 N N . LYS A 1 126 ? 4.669 10.240 15.062 1.00 88.56 126 LYS A N 1
ATOM 985 C CA . LYS A 1 126 ? 4.581 9.026 14.222 1.00 88.56 126 LYS A CA 1
ATOM 986 C C . LYS A 1 126 ? 5.153 7.754 14.870 1.00 88.56 126 LYS A C 1
ATOM 988 O O . LYS A 1 126 ? 4.691 6.658 14.580 1.00 88.56 126 LYS A O 1
ATOM 993 N N . GLN A 1 127 ? 6.077 7.896 15.821 1.00 90.69 127 GLN A N 1
ATOM 994 C CA . GLN A 1 127 ? 6.647 6.778 16.587 1.00 90.69 127 GLN A CA 1
ATOM 995 C C . GLN A 1 127 ? 5.587 5.984 17.374 1.00 90.69 127 GLN A C 1
ATOM 997 O O . GLN A 1 127 ? 5.714 4.772 17.535 1.00 90.69 127 GLN A O 1
ATOM 1002 N N . LEU A 1 128 ? 4.526 6.648 17.855 1.00 89.94 128 LEU A N 1
ATOM 1003 C CA . LEU A 1 128 ? 3.421 5.966 18.540 1.00 89.94 128 LEU A CA 1
ATOM 1004 C C . LEU A 1 128 ? 2.648 5.069 17.574 1.00 89.94 128 LEU A C 1
ATOM 1006 O O . LEU A 1 128 ? 2.338 3.929 17.908 1.00 89.94 128 LEU A O 1
ATOM 1010 N N . LEU A 1 129 ? 2.411 5.564 16.359 1.00 90.50 129 LEU A N 1
ATOM 1011 C CA . LEU A 1 129 ? 1.753 4.803 15.308 1.00 90.50 129 LEU A CA 1
ATOM 1012 C C . LEU A 1 129 ? 2.579 3.576 14.902 1.00 90.50 129 LEU A C 1
ATOM 1014 O O . LEU A 1 129 ? 2.038 2.479 14.807 1.00 90.50 129 LEU A O 1
ATOM 1018 N N . GLU A 1 130 ? 3.894 3.730 14.734 1.00 91.75 130 GLU A N 1
ATOM 1019 C CA . GLU A 1 130 ? 4.795 2.602 14.465 1.00 91.75 130 GLU A CA 1
ATOM 1020 C C . GLU A 1 130 ? 4.737 1.535 15.564 1.00 91.75 130 GLU A C 1
ATOM 1022 O O . GLU A 1 130 ? 4.733 0.341 15.263 1.00 91.75 130 GLU A O 1
ATOM 1027 N N . LYS A 1 131 ? 4.681 1.952 16.835 1.00 93.06 131 LYS A N 1
ATOM 1028 C CA . LYS A 1 131 ? 4.542 1.033 17.969 1.00 93.06 131 LYS A CA 1
ATOM 1029 C C . LYS A 1 131 ? 3.216 0.274 17.900 1.00 93.06 131 LYS A C 1
ATOM 1031 O O . LYS A 1 131 ? 3.222 -0.952 17.947 1.00 93.06 131 LYS A O 1
ATOM 1036 N N . TRP A 1 132 ? 2.097 0.975 17.725 1.00 92.94 132 TRP A N 1
ATOM 1037 C CA . TRP A 1 132 ? 0.777 0.342 17.667 1.00 92.94 132 TRP A CA 1
ATOM 1038 C C . TRP A 1 132 ? 0.604 -0.587 16.457 1.00 92.94 132 TRP A C 1
ATOM 1040 O O . TRP A 1 132 ? -0.042 -1.624 16.580 1.00 92.94 132 TRP A O 1
ATOM 1050 N N . LEU A 1 133 ? 1.225 -0.270 15.316 1.00 92.31 133 LEU A N 1
ATOM 1051 C CA . LEU A 1 133 ? 1.250 -1.144 14.135 1.00 92.31 133 LEU A CA 1
ATOM 1052 C C . LEU A 1 133 ? 2.124 -2.393 14.318 1.00 92.31 133 LEU A C 1
ATOM 1054 O O . LEU A 1 133 ? 1.871 -3.409 13.675 1.00 92.31 133 LEU A O 1
ATOM 1058 N N . LYS A 1 134 ? 3.174 -2.326 15.145 1.00 92.44 134 LYS A N 1
ATOM 1059 C CA . LYS A 1 134 ? 4.007 -3.493 15.489 1.00 92.44 134 LYS A CA 1
ATOM 1060 C C . LYS A 1 134 ? 3.328 -4.408 16.503 1.00 92.44 134 LYS A C 1
ATOM 1062 O O . LYS A 1 134 ? 3.559 -5.608 16.473 1.00 92.44 134 LYS A O 1
ATOM 1067 N N . GLU A 1 135 ? 2.520 -3.839 17.390 1.00 92.44 135 GLU A N 1
ATOM 1068 C CA . GLU A 1 135 ? 1.763 -4.568 18.414 1.00 92.44 135 GLU A CA 1
ATOM 1069 C C . GLU A 1 135 ? 0.390 -5.066 17.914 1.00 92.44 135 GLU A C 1
ATOM 1071 O O . GLU A 1 135 ? -0.409 -5.532 18.724 1.00 92.44 135 GLU A O 1
ATOM 1076 N N . ASP A 1 136 ? 0.091 -4.928 16.613 1.00 91.75 136 ASP A N 1
ATOM 1077 C CA . ASP A 1 136 ? -1.201 -5.257 15.984 1.00 91.75 136 ASP A CA 1
ATOM 1078 C C . ASP A 1 136 ? -2.416 -4.675 16.739 1.00 91.75 136 ASP A C 1
ATOM 1080 O O . ASP A 1 136 ? -3.494 -5.264 16.825 1.00 91.75 136 ASP A O 1
ATOM 1084 N N . LYS A 1 137 ? -2.247 -3.469 17.300 1.00 93.00 137 LYS A N 1
ATOM 1085 C CA . LYS A 1 137 ? -3.270 -2.770 18.095 1.00 93.00 137 LYS A CA 1
ATOM 1086 C C . LYS A 1 137 ? -4.280 -1.998 17.256 1.00 93.00 137 LYS A C 1
ATOM 1088 O O . LYS A 1 137 ? -5.310 -1.591 17.786 1.00 93.00 137 LYS A O 1
ATOM 1093 N N . LEU A 1 138 ? -3.989 -1.775 15.979 1.00 93.94 138 LEU A N 1
ATOM 1094 C CA . LEU A 1 138 ? -4.828 -1.003 15.067 1.00 93.94 138 LEU A CA 1
ATOM 1095 C C . LEU A 1 138 ? -5.383 -1.912 13.980 1.00 93.94 138 LEU A C 1
ATOM 1097 O O . LEU A 1 138 ? -4.653 -2.723 13.407 1.00 93.94 138 LEU A O 1
ATOM 1101 N N . GLU A 1 139 ? -6.658 -1.745 13.665 1.00 93.88 139 GLU A N 1
ATOM 1102 C CA . GLU A 1 139 ? -7.230 -2.279 12.437 1.00 93.88 139 GLU A CA 1
ATOM 1103 C C . GLU A 1 139 ? -6.854 -1.344 11.284 1.00 93.88 139 GLU A C 1
ATOM 1105 O O . GLU A 1 139 ? -7.150 -0.146 11.285 1.00 93.88 139 GLU A O 1
ATOM 1110 N N . CYS A 1 140 ? -6.122 -1.891 10.316 1.00 94.00 140 CYS A N 1
ATOM 1111 C CA . CYS A 1 140 ? -5.618 -1.126 9.186 1.00 94.00 140 CYS A CA 1
ATOM 1112 C C . CYS A 1 140 ? -6.681 -1.038 8.092 1.00 94.00 140 CYS A C 1
ATOM 1114 O O . CYS A 1 140 ? -7.262 -2.047 7.706 1.00 94.00 140 CYS A O 1
ATOM 1116 N N . SER A 1 141 ? -6.884 0.161 7.555 1.00 94.44 141 SER A N 1
ATOM 1117 C CA . SER A 1 141 ? -7.845 0.428 6.487 1.00 94.44 141 SER A CA 1
ATOM 1118 C C . SER A 1 141 ? -7.249 1.332 5.413 1.00 94.44 141 SER A C 1
ATOM 1120 O O . SER A 1 141 ? -6.180 1.925 5.593 1.00 94.44 141 SER A O 1
ATOM 1122 N N . GLU A 1 142 ? -7.964 1.454 4.296 1.00 94.44 142 GLU A N 1
ATOM 1123 C CA . GLU A 1 142 ? -7.625 2.391 3.227 1.00 94.44 142 GLU A CA 1
ATOM 1124 C C . GLU A 1 142 ? -7.545 3.837 3.743 1.00 94.44 142 GLU A C 1
ATOM 1126 O O . GLU A 1 142 ? -6.544 4.516 3.522 1.00 94.44 142 GLU A O 1
ATOM 1131 N N . GLU A 1 143 ? -8.555 4.271 4.500 1.00 93.88 143 GLU A N 1
ATOM 1132 C CA . GLU A 1 143 ? -8.640 5.626 5.058 1.00 93.88 143 GLU A CA 1
ATOM 1133 C C . GLU A 1 143 ? -7.479 5.935 6.012 1.00 93.88 143 GLU A C 1
ATOM 1135 O O . GLU A 1 143 ? -6.918 7.034 5.988 1.00 93.88 143 GLU A O 1
ATOM 1140 N N . LEU A 1 144 ? -7.088 4.961 6.846 1.00 94.12 144 LEU A N 1
ATOM 1141 C CA . LEU A 1 144 ? -5.944 5.117 7.741 1.00 94.12 144 LEU A CA 1
ATOM 1142 C C . LEU A 1 144 ? -4.647 5.259 6.940 1.00 94.12 144 LEU A C 1
ATOM 1144 O O . LEU A 1 144 ? -3.812 6.104 7.260 1.00 94.12 144 LEU A O 1
ATOM 1148 N N . GLY A 1 145 ? -4.481 4.454 5.891 1.00 95.06 145 GLY A N 1
ATOM 1149 C CA . GLY A 1 145 ? -3.321 4.543 5.015 1.00 95.06 145 GLY A CA 1
ATOM 1150 C C . GLY A 1 145 ? -3.225 5.897 4.306 1.00 95.06 145 GLY A C 1
ATOM 1151 O O . GLY A 1 145 ? -2.132 6.462 4.252 1.00 95.06 145 GLY A O 1
ATOM 1152 N N . ASP A 1 146 ? -4.343 6.460 3.833 1.00 94.06 146 ASP A N 1
ATOM 1153 C CA . ASP A 1 146 ? -4.364 7.773 3.164 1.00 94.06 146 ASP A CA 1
ATOM 1154 C C . ASP A 1 146 ? -3.931 8.888 4.108 1.00 94.06 146 ASP A C 1
ATOM 1156 O O . ASP A 1 146 ? -3.117 9.747 3.757 1.00 94.06 146 ASP A O 1
ATOM 1160 N N . LEU A 1 147 ? -4.442 8.840 5.339 1.00 93.44 147 LEU A N 1
ATOM 1161 C CA . LEU A 1 147 ? -4.093 9.791 6.381 1.00 93.44 147 LEU A CA 1
ATOM 1162 C C . LEU A 1 147 ? -2.586 9.758 6.673 1.00 93.44 147 LEU A C 1
ATOM 1164 O O . LEU A 1 147 ? -1.941 10.805 6.743 1.00 93.44 147 LEU A O 1
ATOM 1168 N N . VAL A 1 148 ? -2.011 8.560 6.793 1.00 93.69 148 VAL A N 1
ATOM 1169 C CA . VAL A 1 148 ? -0.582 8.363 7.079 1.00 93.69 148 VAL A CA 1
ATOM 1170 C C . VAL A 1 148 ? 0.298 8.739 5.887 1.00 93.69 148 VAL A C 1
ATOM 1172 O O . VAL A 1 148 ? 1.380 9.291 6.089 1.00 93.69 148 VAL A O 1
ATOM 1175 N N . LYS A 1 149 ? -0.165 8.510 4.652 1.00 93.44 149 LYS A N 1
ATOM 1176 C CA . LYS A 1 149 ? 0.590 8.796 3.421 1.00 93.44 149 LYS A CA 1
ATOM 1177 C C . LYS A 1 149 ? 0.983 10.268 3.302 1.00 93.44 149 LYS A C 1
ATOM 1179 O O . LYS A 1 149 ? 2.064 10.559 2.802 1.00 93.44 149 LYS A O 1
ATOM 1184 N N . SER A 1 150 ? 0.146 11.178 3.807 1.00 89.88 150 SER A N 1
ATOM 1185 C CA . SER A 1 150 ? 0.440 12.619 3.839 1.00 89.88 150 SER A CA 1
ATOM 1186 C C . SER A 1 150 ? 1.688 12.985 4.657 1.00 89.88 150 SER A C 1
ATOM 1188 O O . SER A 1 150 ? 2.274 14.044 4.441 1.00 89.88 150 SER A O 1
ATOM 1190 N N . VAL A 1 151 ? 2.102 12.108 5.576 1.00 90.31 151 VAL A N 1
ATOM 1191 C CA . VAL A 1 151 ? 3.250 12.305 6.470 1.00 90.31 151 VAL A CA 1
ATOM 1192 C C . VAL A 1 151 ? 4.421 11.407 6.077 1.00 90.31 151 VAL A C 1
ATOM 1194 O O . VAL A 1 151 ? 5.563 11.861 6.059 1.00 90.31 151 VAL A O 1
ATOM 1197 N N . ASP A 1 152 ? 4.159 10.125 5.805 1.00 91.25 152 ASP A N 1
ATOM 1198 C CA . ASP A 1 152 ? 5.194 9.129 5.527 1.00 91.25 152 ASP A CA 1
ATOM 1199 C C . ASP A 1 152 ? 4.668 7.995 4.628 1.00 91.25 152 ASP A C 1
ATOM 1201 O O . ASP A 1 152 ? 3.852 7.163 5.037 1.00 91.25 152 ASP A O 1
ATOM 1205 N N . VAL A 1 153 ? 5.174 7.936 3.394 1.00 92.31 153 VAL A N 1
ATOM 1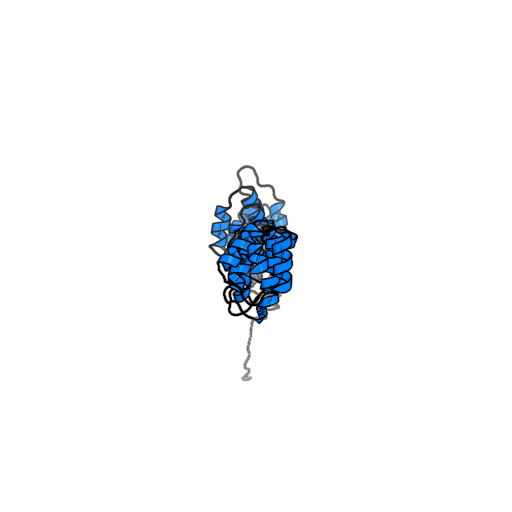206 C CA . VAL A 1 153 ? 4.777 6.931 2.392 1.00 92.31 153 VAL A CA 1
ATOM 1207 C C . VAL A 1 153 ? 5.203 5.516 2.804 1.00 92.31 153 VAL A C 1
ATOM 1209 O O . VAL A 1 153 ? 4.488 4.549 2.535 1.00 92.31 153 VAL A O 1
ATOM 1212 N N . THR A 1 154 ? 6.337 5.367 3.495 1.00 91.94 154 THR A N 1
ATOM 1213 C CA . THR A 1 154 ? 6.845 4.048 3.908 1.00 91.94 154 THR A CA 1
ATOM 1214 C C . THR A 1 154 ? 6.013 3.450 5.040 1.00 91.94 154 THR A C 1
ATOM 1216 O O . THR A 1 154 ? 5.739 2.244 5.060 1.00 91.94 154 THR A O 1
ATOM 1219 N N . LEU A 1 155 ? 5.537 4.301 5.951 1.00 92.50 155 LEU A N 1
ATOM 1220 C CA . LEU A 1 155 ? 4.611 3.891 6.998 1.00 92.50 155 LEU A CA 1
ATOM 1221 C C . LEU A 1 155 ? 3.230 3.575 6.414 1.00 92.50 155 LEU A C 1
ATOM 1223 O O . LEU A 1 155 ? 2.645 2.551 6.762 1.00 92.50 155 LEU A O 1
ATOM 1227 N N . ALA A 1 156 ? 2.746 4.388 5.470 1.00 94.50 156 ALA A N 1
ATOM 1228 C CA . ALA A 1 156 ? 1.480 4.143 4.781 1.00 94.50 156 ALA A CA 1
ATOM 1229 C C . ALA A 1 156 ? 1.474 2.801 4.037 1.00 94.50 156 ALA A C 1
ATOM 1231 O O . ALA A 1 156 ? 0.513 2.044 4.149 1.00 94.50 156 ALA A O 1
ATOM 1232 N N . LEU A 1 157 ? 2.576 2.442 3.368 1.00 93.44 157 LEU A N 1
ATOM 1233 C CA . LEU A 1 157 ? 2.750 1.124 2.750 1.00 93.44 157 LEU A CA 1
ATOM 1234 C C . LEU A 1 157 ? 2.524 -0.017 3.759 1.00 93.44 157 LEU A C 1
ATOM 1236 O O . LEU A 1 157 ? 1.847 -0.997 3.451 1.00 93.44 157 LEU A O 1
ATOM 1240 N N . SER A 1 158 ? 3.045 0.125 4.980 1.00 92.75 158 SER A N 1
ATOM 1241 C CA . SER A 1 158 ? 2.869 -0.865 6.052 1.00 92.75 158 SER A CA 1
ATOM 1242 C C . SER A 1 158 ? 1.420 -0.972 6.537 1.00 92.75 158 SER A C 1
ATOM 1244 O O . SER A 1 158 ? 1.000 -2.059 6.946 1.00 92.75 158 SER A O 1
ATOM 1246 N N . VAL A 1 159 ? 0.667 0.131 6.493 1.00 94.69 159 VAL A N 1
ATOM 1247 C CA . VAL A 1 159 ? -0.769 0.157 6.801 1.00 94.69 159 VAL A CA 1
ATOM 1248 C C . VAL A 1 159 ? -1.558 -0.512 5.677 1.00 94.69 159 VAL A C 1
ATOM 1250 O O . VAL A 1 159 ? -2.320 -1.432 5.951 1.00 94.69 159 VAL A O 1
ATOM 1253 N N . TYR A 1 160 ? -1.337 -0.139 4.413 1.00 95.69 160 TYR A N 1
ATOM 1254 C CA . TYR A 1 160 ? -2.061 -0.723 3.275 1.00 95.69 160 TYR A CA 1
ATOM 1255 C C . TYR A 1 160 ? -1.822 -2.226 3.109 1.00 95.69 160 TYR A C 1
ATOM 1257 O O . TYR A 1 160 ? -2.743 -2.954 2.740 1.00 95.69 160 TYR A O 1
ATOM 1265 N N . LEU A 1 161 ? -0.608 -2.702 3.412 1.00 92.56 161 LEU A N 1
ATOM 1266 C CA . LEU A 1 161 ? -0.288 -4.132 3.408 1.00 92.56 161 LEU A CA 1
ATOM 1267 C C . LEU A 1 161 ? -1.123 -4.909 4.432 1.00 92.56 161 LEU A C 1
ATOM 1269 O O . LEU A 1 161 ? -1.605 -5.993 4.118 1.00 92.56 161 LEU A O 1
ATOM 1273 N N . ARG A 1 162 ? -1.310 -4.353 5.636 1.00 92.25 162 ARG A N 1
ATOM 1274 C CA . ARG A 1 162 ? -2.142 -4.955 6.691 1.00 92.25 162 ARG A CA 1
ATOM 1275 C C . ARG A 1 162 ? -3.637 -4.791 6.422 1.00 92.25 162 ARG A C 1
ATOM 1277 O O . ARG A 1 162 ? -4.403 -5.686 6.747 1.00 92.25 162 ARG A O 1
ATOM 1284 N N . GLY A 1 163 ? -4.036 -3.671 5.820 1.00 91.81 163 GLY A N 1
ATOM 1285 C CA . GLY A 1 163 ? -5.422 -3.380 5.448 1.00 91.81 163 GLY A CA 1
ATOM 1286 C C . GLY A 1 163 ? -5.893 -4.076 4.170 1.00 91.81 163 GLY A C 1
ATOM 1287 O O . GLY A 1 163 ? -7.027 -3.867 3.759 1.00 91.81 163 GLY A O 1
ATOM 1288 N N . ASN A 1 164 ? -5.035 -4.883 3.536 1.00 92.06 164 ASN A N 1
ATOM 1289 C CA . ASN A 1 164 ? -5.337 -5.638 2.322 1.00 92.06 164 ASN A CA 1
ATOM 1290 C C . ASN A 1 164 ? -5.916 -4.765 1.188 1.00 92.06 164 ASN A C 1
ATOM 1292 O O . ASN A 1 164 ? -6.960 -5.084 0.622 1.00 92.06 164 ASN A O 1
ATOM 1296 N N . VAL A 1 165 ? -5.229 -3.661 0.856 1.00 93.25 165 VAL A N 1
ATOM 1297 C CA . VAL A 1 165 ? -5.606 -2.734 -0.234 1.00 93.25 165 VAL A CA 1
ATOM 1298 C C . VAL A 1 165 ? -4.561 -2.793 -1.365 1.00 93.25 165 VAL A C 1
ATOM 1300 O O . VAL A 1 165 ? -3.656 -1.951 -1.412 1.00 93.25 165 VAL A O 1
ATOM 1303 N N . PRO A 1 166 ? -4.635 -3.767 -2.299 1.00 92.38 166 PRO A N 1
ATOM 1304 C CA . PRO A 1 166 ? -3.545 -4.048 -3.236 1.00 92.38 166 PRO A CA 1
ATOM 1305 C C . PRO A 1 166 ? -3.188 -2.882 -4.157 1.00 92.38 166 PRO A C 1
ATOM 1307 O O . PRO A 1 166 ? -2.011 -2.619 -4.402 1.00 92.38 166 PRO A O 1
ATOM 1310 N N . GLN A 1 167 ? -4.198 -2.146 -4.626 1.00 91.44 167 GLN A N 1
ATOM 1311 C CA . GLN A 1 167 ? -4.015 -1.010 -5.527 1.00 91.44 167 GLN A CA 1
ATOM 1312 C C . GLN A 1 167 ? -3.108 0.064 -4.909 1.00 91.44 167 GLN A C 1
ATOM 1314 O O . GLN A 1 167 ? -2.164 0.525 -5.552 1.00 91.44 167 GLN A O 1
ATOM 1319 N N . LYS A 1 168 ? -3.346 0.428 -3.642 1.00 93.50 168 LYS A N 1
ATOM 1320 C CA . LYS A 1 168 ? -2.550 1.450 -2.946 1.00 93.50 168 LYS A CA 1
ATOM 1321 C C . LYS A 1 168 ? -1.190 0.934 -2.497 1.00 93.50 168 LYS A C 1
ATOM 1323 O O . LYS A 1 168 ? -0.223 1.687 -2.547 1.00 93.50 168 LYS A O 1
ATOM 1328 N N . VAL A 1 169 ? -1.077 -0.351 -2.150 1.00 94.50 169 VAL A N 1
ATOM 1329 C CA . VAL A 1 169 ? 0.226 -0.992 -1.901 1.00 94.50 169 VAL A CA 1
ATOM 1330 C C . VAL A 1 169 ? 1.135 -0.860 -3.125 1.00 94.50 169 VAL A C 1
ATOM 1332 O O . VAL A 1 169 ? 2.286 -0.447 -2.998 1.00 94.50 169 VAL A O 1
ATOM 1335 N N . ILE A 1 170 ? 0.613 -1.163 -4.316 1.00 93.19 170 ILE A N 1
ATOM 1336 C CA . ILE A 1 170 ? 1.370 -1.080 -5.570 1.00 93.19 170 ILE A CA 1
ATOM 1337 C C . ILE A 1 170 ? 1.771 0.363 -5.886 1.00 93.19 170 ILE A C 1
ATOM 1339 O O . ILE A 1 170 ? 2.926 0.607 -6.234 1.00 93.19 170 ILE A O 1
ATOM 1343 N N . GLN A 1 171 ? 0.861 1.324 -5.704 1.00 90.69 171 GLN A N 1
ATOM 1344 C CA . GLN A 1 171 ? 1.181 2.747 -5.855 1.00 90.69 171 GLN A CA 1
ATOM 1345 C C . GLN A 1 171 ? 2.293 3.186 -4.894 1.00 90.69 171 GLN A C 1
ATOM 1347 O O . GLN A 1 171 ? 3.245 3.836 -5.316 1.00 90.69 171 GLN A O 1
ATOM 1352 N N . CYS A 1 172 ? 2.234 2.779 -3.623 1.00 92.69 172 CYS A N 1
ATOM 1353 C CA . CYS A 1 172 ? 3.286 3.084 -2.656 1.00 92.69 172 CYS A CA 1
ATOM 1354 C C . CYS A 1 172 ? 4.623 2.420 -3.017 1.00 92.69 172 CYS A C 1
ATOM 1356 O O . CYS A 1 172 ? 5.665 3.054 -2.880 1.00 92.69 172 CYS A O 1
ATOM 1358 N N . PHE A 1 173 ? 4.634 1.177 -3.511 1.00 93.00 173 PHE A N 1
ATOM 1359 C CA . PHE A 1 173 ? 5.872 0.558 -3.997 1.00 93.00 173 PHE A CA 1
ATOM 1360 C C . PHE A 1 173 ? 6.478 1.318 -5.180 1.00 93.00 173 PHE A C 1
ATOM 1362 O O . PHE A 1 173 ? 7.699 1.475 -5.225 1.00 93.00 173 PHE A O 1
ATOM 1369 N N . ALA A 1 174 ? 5.643 1.807 -6.101 1.00 90.12 174 ALA A N 1
ATOM 1370 C CA . ALA A 1 174 ? 6.081 2.620 -7.230 1.00 90.12 174 ALA A CA 1
ATOM 1371 C C . ALA A 1 174 ? 6.683 3.960 -6.771 1.00 90.12 174 ALA A C 1
ATOM 1373 O O . ALA A 1 174 ? 7.770 4.318 -7.214 1.00 90.12 174 ALA A O 1
ATOM 1374 N N . GLU A 1 175 ? 6.034 4.655 -5.832 1.00 88.75 175 GLU A N 1
ATOM 1375 C CA . GLU A 1 175 ? 6.517 5.927 -5.268 1.00 88.75 175 GLU A CA 1
ATOM 1376 C C . GLU A 1 175 ? 7.825 5.772 -4.476 1.00 88.75 175 GLU A C 1
ATOM 1378 O O . GLU A 1 175 ? 8.703 6.627 -4.558 1.00 88.75 175 GLU A O 1
ATOM 1383 N N . VAL A 1 176 ? 7.986 4.670 -3.734 1.00 89.75 176 VAL A N 1
ATOM 1384 C CA . VAL A 1 176 ? 9.216 4.371 -2.973 1.00 89.75 176 VAL A CA 1
ATOM 1385 C C . VAL A 1 176 ? 10.336 3.830 -3.884 1.00 89.75 176 VAL A C 1
ATOM 1387 O O . VAL A 1 176 ? 11.486 3.739 -3.463 1.00 89.75 176 VAL A O 1
ATOM 1390 N N . GLY A 1 177 ? 10.027 3.461 -5.133 1.00 86.19 177 GLY A N 1
ATOM 1391 C CA . GLY A 1 177 ? 10.985 2.888 -6.087 1.00 86.19 177 GLY A CA 1
ATOM 1392 C C . GLY A 1 177 ? 11.283 1.396 -5.878 1.00 86.19 177 GLY A C 1
ATOM 1393 O O . GLY A 1 177 ? 12.211 0.857 -6.476 1.00 86.19 177 GLY A O 1
ATOM 1394 N N . GLN A 1 178 ? 10.500 0.684 -5.062 1.00 90.25 178 GLN A N 1
ATOM 1395 C CA . GLN A 1 178 ? 10.649 -0.763 -4.827 1.00 90.25 178 GLN A CA 1
ATOM 1396 C C . GLN A 1 178 ? 9.922 -1.583 -5.904 1.00 90.25 178 GLN A C 1
ATOM 1398 O O . GLN A 1 178 ? 9.020 -2.375 -5.624 1.00 90.25 178 GLN A O 1
ATOM 1403 N N . LEU A 1 179 ? 10.323 -1.381 -7.157 1.00 89.62 179 LEU A N 1
ATOM 1404 C CA . LEU A 1 179 ? 9.651 -1.909 -8.347 1.00 89.62 179 LEU A CA 1
ATOM 1405 C C . LEU A 1 179 ? 9.640 -3.439 -8.417 1.00 89.62 179 LEU A C 1
ATOM 1407 O O . LEU A 1 179 ? 8.641 -4.044 -8.800 1.00 89.62 179 LEU A O 1
ATOM 1411 N N . ASN A 1 180 ? 10.723 -4.074 -7.970 1.00 86.62 180 ASN A N 1
ATOM 1412 C CA . ASN A 1 180 ? 10.850 -5.530 -7.909 1.00 86.62 180 ASN A CA 1
ATOM 1413 C C . ASN A 1 180 ? 9.767 -6.187 -7.033 1.00 86.62 180 ASN A C 1
ATOM 1415 O O . ASN A 1 180 ? 9.334 -7.305 -7.308 1.00 86.62 180 ASN A O 1
ATOM 1419 N N . LYS A 1 181 ? 9.296 -5.493 -5.990 1.00 90.56 181 LYS A N 1
ATOM 1420 C CA . LYS A 1 181 ? 8.265 -6.016 -5.085 1.00 90.56 181 LYS A CA 1
ATOM 1421 C C . LYS A 1 181 ? 6.853 -5.905 -5.647 1.00 90.56 181 LYS A C 1
ATOM 1423 O O . LYS A 1 181 ? 5.994 -6.654 -5.193 1.00 90.56 181 LYS A O 1
ATOM 1428 N N . ILE A 1 182 ? 6.609 -5.032 -6.629 1.00 91.06 182 ILE A N 1
ATOM 1429 C CA . ILE A 1 182 ? 5.280 -4.836 -7.230 1.00 91.06 182 ILE A CA 1
ATOM 1430 C C . ILE A 1 182 ? 4.777 -6.148 -7.834 1.00 91.06 182 ILE A C 1
ATOM 1432 O O . ILE A 1 182 ? 3.710 -6.632 -7.461 1.00 91.06 182 ILE A O 1
ATOM 1436 N N . VAL A 1 183 ? 5.575 -6.752 -8.720 1.00 88.44 183 VAL A N 1
ATOM 1437 C CA . VAL A 1 183 ? 5.213 -7.998 -9.411 1.00 88.44 183 VAL A CA 1
ATOM 1438 C C . VAL A 1 183 ? 5.094 -9.160 -8.421 1.00 88.44 183 VAL A C 1
ATOM 1440 O O . VAL A 1 183 ? 4.138 -9.932 -8.484 1.00 88.44 183 VAL A O 1
ATOM 1443 N N . MET A 1 184 ? 6.021 -9.260 -7.463 1.00 89.19 184 MET A N 1
ATOM 1444 C CA . MET A 1 184 ? 5.992 -10.307 -6.434 1.00 89.19 184 MET A CA 1
ATOM 1445 C C . MET A 1 184 ? 4.739 -10.222 -5.558 1.00 89.19 184 MET A C 1
ATOM 1447 O O . MET A 1 184 ? 4.106 -11.239 -5.276 1.00 89.19 184 MET A O 1
ATOM 1451 N N . TYR A 1 185 ? 4.374 -9.013 -5.128 1.00 91.56 185 TYR A N 1
ATOM 1452 C CA . TYR A 1 185 ? 3.185 -8.787 -4.318 1.00 91.56 185 TYR A CA 1
ATOM 1453 C C . TYR A 1 185 ? 1.911 -9.092 -5.109 1.00 91.56 185 TYR A C 1
ATOM 1455 O O . TYR A 1 185 ? 1.100 -9.879 -4.631 1.00 91.56 185 TYR A O 1
ATOM 1463 N N . ALA A 1 186 ? 1.781 -8.556 -6.329 1.00 91.12 186 ALA A N 1
ATOM 1464 C CA . ALA A 1 186 ? 0.651 -8.796 -7.229 1.00 91.12 186 ALA A CA 1
ATOM 1465 C C . ALA A 1 186 ? 0.362 -10.298 -7.409 1.00 91.12 186 ALA A C 1
ATOM 1467 O O . ALA A 1 186 ? -0.762 -10.744 -7.177 1.00 91.12 186 ALA A O 1
ATOM 1468 N N . LYS A 1 187 ? 1.400 -11.101 -7.692 1.00 89.38 187 LYS A N 1
ATOM 1469 C CA . LYS A 1 187 ? 1.284 -12.566 -7.793 1.00 89.38 187 LYS A CA 1
ATOM 1470 C C . LYS A 1 187 ? 0.874 -13.217 -6.470 1.00 89.38 187 LYS A C 1
ATOM 1472 O O . LYS A 1 187 ? 0.016 -14.092 -6.463 1.00 89.38 187 LYS A O 1
ATOM 1477 N N . LYS A 1 188 ? 1.451 -12.782 -5.344 1.00 91.06 188 LYS A N 1
ATOM 1478 C CA . LYS A 1 188 ? 1.158 -13.347 -4.016 1.00 91.06 188 LYS A CA 1
ATOM 1479 C C . LYS A 1 188 ? -0.294 -13.130 -3.584 1.00 91.06 188 LYS A C 1
ATOM 1481 O O . LYS A 1 188 ? -0.864 -14.016 -2.957 1.00 91.06 188 LYS A O 1
ATOM 1486 N N . VAL A 1 189 ? -0.867 -11.963 -3.879 1.00 92.06 189 VAL A N 1
ATOM 1487 C CA . VAL A 1 189 ? -2.263 -11.647 -3.525 1.00 92.06 189 VAL A CA 1
ATOM 1488 C C . VAL A 1 189 ? -3.266 -12.001 -4.627 1.00 92.06 189 VAL A C 1
ATOM 1490 O O . VAL A 1 189 ? -4.463 -11.839 -4.418 1.00 92.06 189 VAL A O 1
ATOM 1493 N N . GLY A 1 190 ? -2.803 -12.476 -5.788 1.00 89.56 190 GLY A N 1
ATOM 1494 C CA . GLY A 1 190 ? -3.663 -12.776 -6.936 1.00 89.56 190 GLY A CA 1
ATOM 1495 C C . GLY A 1 190 ? -4.322 -11.536 -7.549 1.00 89.56 190 GLY A C 1
ATOM 1496 O O . GLY A 1 190 ? -5.419 -11.630 -8.090 1.00 89.56 190 GLY A O 1
ATOM 1497 N N . TYR A 1 191 ? -3.684 -10.367 -7.439 1.00 90.69 191 TYR A N 1
ATOM 1498 C CA . TYR A 1 191 ? -4.189 -9.103 -7.975 1.00 90.69 191 TYR A CA 1
ATOM 1499 C C . TYR A 1 191 ? -3.418 -8.719 -9.235 1.00 90.69 191 TYR A C 1
ATOM 1501 O O . TYR A 1 191 ? -2.198 -8.581 -9.193 1.00 90.69 191 TYR A O 1
ATOM 1509 N N . THR A 1 192 ? -4.128 -8.496 -10.338 1.00 88.56 192 THR A N 1
ATOM 1510 C CA . THR A 1 192 ? -3.553 -8.070 -11.620 1.00 88.56 192 THR A CA 1
ATOM 1511 C C . THR A 1 192 ? -3.806 -6.574 -11.836 1.00 88.56 192 THR A C 1
ATOM 1513 O O . THR A 1 192 ? -4.918 -6.200 -12.220 1.00 88.56 192 THR A O 1
ATOM 1516 N N . PRO A 1 193 ? -2.828 -5.691 -11.557 1.00 89.38 193 PRO A N 1
ATOM 1517 C CA . PRO A 1 193 ? -2.961 -4.268 -11.852 1.00 89.38 193 PRO A CA 1
ATOM 1518 C C . PRO A 1 193 ? -2.915 -4.006 -13.363 1.00 89.38 193 PRO A C 1
ATOM 1520 O O . PRO A 1 193 ? -2.376 -4.800 -14.131 1.00 89.38 193 PRO A O 1
ATOM 1523 N N . ASP A 1 194 ? -3.386 -2.830 -13.776 1.00 92.25 194 ASP A N 1
ATOM 1524 C CA . ASP A 1 194 ? -3.067 -2.289 -15.098 1.00 92.25 194 ASP A CA 1
ATOM 1525 C C . ASP A 1 194 ? -1.591 -1.855 -15.122 1.00 92.25 194 ASP A C 1
ATOM 1527 O O . ASP A 1 194 ? -1.220 -0.764 -14.670 1.00 92.25 194 ASP A O 1
ATOM 1531 N N . TYR A 1 195 ? -0.731 -2.756 -15.600 1.00 92.69 195 TYR A N 1
ATOM 1532 C CA . TYR A 1 195 ? 0.713 -2.543 -15.657 1.00 92.69 195 TYR A CA 1
ATOM 1533 C C . TYR A 1 195 ? 1.112 -1.406 -16.601 1.00 92.69 195 TYR A C 1
ATOM 1535 O O . TYR A 1 195 ? 2.091 -0.717 -16.317 1.00 92.69 195 TYR A O 1
ATOM 1543 N N . ILE A 1 196 ? 0.355 -1.168 -17.677 1.00 93.88 196 ILE A N 1
ATOM 1544 C CA . ILE A 1 196 ? 0.642 -0.101 -18.643 1.00 93.88 196 ILE A CA 1
ATOM 1545 C C . ILE A 1 196 ? 0.349 1.257 -18.018 1.00 93.88 196 ILE A C 1
ATOM 1547 O O . ILE A 1 196 ? 1.189 2.159 -18.062 1.00 93.88 196 ILE A O 1
ATOM 1551 N N . GLN A 1 197 ? -0.803 1.401 -17.362 1.00 93.00 197 GLN A N 1
ATOM 1552 C CA . GLN A 1 197 ? -1.134 2.642 -16.671 1.00 93.00 197 GLN A CA 1
ATOM 1553 C C . GLN A 1 197 ? -0.185 2.908 -15.495 1.00 93.00 197 GLN A C 1
ATOM 1555 O O . GLN A 1 197 ? 0.206 4.053 -15.250 1.00 93.00 197 GLN A O 1
ATOM 1560 N N . LEU A 1 198 ? 0.235 1.857 -14.786 1.00 93.06 198 LEU A N 1
ATOM 1561 C CA . LEU A 1 198 ? 1.240 1.966 -13.734 1.00 93.06 198 LEU A CA 1
ATOM 1562 C C . LEU A 1 198 ? 2.601 2.405 -14.291 1.00 93.06 198 LEU A C 1
ATOM 1564 O O . LEU A 1 198 ? 3.208 3.326 -13.744 1.00 93.06 198 LEU A O 1
ATOM 1568 N N . LEU A 1 199 ? 3.052 1.803 -15.394 1.00 93.94 199 LEU A N 1
ATOM 1569 C CA . LEU A 1 199 ? 4.283 2.190 -16.079 1.00 93.94 199 LEU A CA 1
ATOM 1570 C C . LEU A 1 199 ? 4.223 3.654 -16.525 1.00 93.94 199 LEU A C 1
ATOM 1572 O O . LEU A 1 199 ? 5.157 4.401 -16.251 1.00 93.94 199 LEU A O 1
ATOM 1576 N N . ARG A 1 200 ? 3.112 4.097 -17.126 1.00 93.94 200 ARG A N 1
ATOM 1577 C CA . ARG A 1 200 ? 2.923 5.495 -17.550 1.00 93.94 200 ARG A CA 1
ATOM 1578 C C . ARG A 1 200 ? 3.110 6.473 -16.387 1.00 93.94 200 ARG A C 1
ATOM 1580 O O . ARG A 1 200 ? 3.769 7.502 -16.552 1.00 93.94 200 ARG A O 1
ATOM 1587 N N . ASN A 1 201 ? 2.586 6.135 -15.207 1.00 92.31 201 ASN A N 1
ATOM 1588 C CA . ASN A 1 201 ? 2.769 6.937 -13.996 1.00 92.31 201 ASN A CA 1
ATOM 1589 C C . ASN A 1 201 ? 4.226 6.937 -13.510 1.00 92.31 201 ASN A C 1
ATOM 1591 O O . ASN A 1 201 ? 4.739 7.991 -13.137 1.00 92.31 201 ASN A O 1
ATOM 1595 N N . ILE A 1 202 ? 4.898 5.780 -13.538 1.00 92.69 202 ILE A N 1
ATOM 1596 C CA . ILE A 1 202 ? 6.300 5.652 -13.118 1.00 92.69 202 ILE A CA 1
ATOM 1597 C C . ILE A 1 202 ? 7.217 6.435 -14.054 1.00 92.69 202 ILE A C 1
ATOM 1599 O O . ILE A 1 202 ? 8.011 7.225 -13.561 1.00 92.69 202 ILE A O 1
ATOM 1603 N N . VAL A 1 203 ? 7.087 6.280 -15.376 1.00 93.19 203 VAL A N 1
ATOM 1604 C CA . VAL A 1 203 ? 7.923 6.985 -16.368 1.00 93.19 203 VAL A CA 1
ATOM 1605 C C . VAL A 1 203 ? 7.788 8.500 -16.209 1.00 93.19 203 VAL A C 1
ATOM 1607 O O . VAL A 1 203 ? 8.793 9.207 -16.235 1.00 93.19 203 VAL A O 1
ATOM 1610 N N . ARG A 1 204 ? 6.570 8.992 -15.935 1.00 91.25 204 ARG A N 1
ATOM 1611 C CA . ARG A 1 204 ? 6.315 10.424 -15.718 1.00 91.25 204 ARG A CA 1
ATOM 1612 C C . ARG A 1 204 ? 7.017 10.964 -14.473 1.00 91.25 204 ARG A C 1
ATOM 1614 O O . ARG A 1 204 ? 7.419 12.123 -14.458 1.00 91.25 204 ARG A O 1
ATOM 1621 N N . ALA A 1 205 ? 7.113 10.153 -13.422 1.00 90.25 205 ALA A N 1
ATOM 1622 C CA . ALA A 1 205 ? 7.769 10.537 -12.176 1.00 90.25 205 ALA A CA 1
ATOM 1623 C C . ALA A 1 205 ? 9.294 10.356 -12.246 1.00 90.25 205 ALA A C 1
ATOM 1625 O O . ALA A 1 205 ? 10.043 11.220 -11.795 1.00 90.25 205 ALA A O 1
ATOM 1626 N N . ASN A 1 206 ? 9.751 9.229 -12.790 1.00 90.12 206 ASN A N 1
ATOM 1627 C CA . ASN A 1 206 ? 11.153 8.878 -12.958 1.00 90.12 206 ASN A CA 1
ATOM 1628 C C . ASN A 1 206 ? 11.327 7.898 -14.149 1.00 90.12 206 ASN A C 1
ATOM 1630 O O . ASN A 1 206 ? 11.015 6.707 -14.025 1.00 90.12 206 ASN A O 1
ATOM 1634 N N . PRO A 1 207 ? 11.874 8.368 -15.285 1.00 89.88 207 PRO A N 1
ATOM 1635 C CA . PRO A 1 207 ? 12.063 7.553 -16.486 1.00 89.88 207 PRO A CA 1
ATOM 1636 C C . PRO A 1 207 ? 12.998 6.348 -16.313 1.00 89.88 207 PRO A C 1
ATOM 1638 O O . PRO A 1 207 ? 12.767 5.308 -16.930 1.00 89.88 207 PRO A O 1
ATOM 1641 N N . GLU A 1 208 ? 14.033 6.449 -15.472 1.00 90.25 208 GLU A N 1
ATOM 1642 C CA . GLU A 1 208 ? 14.988 5.354 -15.230 1.00 90.25 208 GLU A CA 1
ATOM 1643 C C . GLU A 1 208 ? 14.329 4.195 -14.472 1.00 90.25 208 GLU A C 1
ATOM 1645 O O . GLU A 1 208 ? 14.465 3.020 -14.833 1.00 90.25 208 GLU A O 1
ATOM 1650 N N . ASN A 1 209 ? 13.529 4.537 -13.459 1.00 90.25 209 ASN A N 1
ATOM 1651 C CA . ASN A 1 209 ? 12.670 3.581 -12.767 1.00 90.25 209 ASN A CA 1
ATOM 1652 C C . ASN A 1 209 ? 11.659 2.961 -13.739 1.00 90.25 209 ASN A C 1
ATOM 1654 O O . ASN A 1 209 ? 11.400 1.761 -13.675 1.00 90.25 209 ASN A O 1
ATOM 1658 N N . GLY A 1 210 ? 11.131 3.751 -14.677 1.00 92.19 210 GLY A N 1
ATOM 1659 C CA . GLY A 1 210 ? 10.262 3.270 -15.747 1.00 92.19 210 GLY A CA 1
ATOM 1660 C C . GLY A 1 210 ? 10.913 2.174 -16.590 1.00 92.19 210 GLY A C 1
ATOM 1661 O O . GLY A 1 210 ? 10.324 1.107 -16.746 1.00 92.19 210 GLY A O 1
ATOM 1662 N N . ALA A 1 211 ? 12.141 2.394 -17.075 1.00 91.69 211 ALA A N 1
ATOM 1663 C CA . ALA A 1 211 ? 12.894 1.397 -17.849 1.00 91.69 211 ALA A CA 1
ATOM 1664 C C . ALA A 1 211 ? 13.117 0.106 -17.053 1.00 91.69 211 ALA A C 1
ATOM 1666 O O . ALA A 1 211 ? 12.842 -0.989 -17.539 1.00 91.69 211 ALA A O 1
ATOM 1667 N N . THR A 1 212 ? 13.527 0.241 -15.791 1.00 91.19 212 THR A N 1
ATOM 1668 C CA . THR A 1 212 ? 13.737 -0.905 -14.896 1.00 91.19 212 THR A CA 1
ATOM 1669 C C . THR A 1 212 ? 12.439 -1.685 -14.664 1.00 91.19 212 THR A C 1
ATOM 1671 O O . THR A 1 212 ? 12.431 -2.916 -14.676 1.00 91.19 212 THR A O 1
ATOM 1674 N N . PHE A 1 213 ? 11.318 -0.983 -14.465 1.00 92.81 213 PHE A N 1
ATOM 1675 C CA . PHE A 1 213 ? 10.013 -1.612 -14.286 1.00 92.81 213 PHE A CA 1
ATOM 1676 C C . PHE A 1 213 ? 9.544 -2.322 -15.556 1.00 92.81 213 PHE A C 1
ATOM 1678 O O . PHE A 1 213 ? 9.100 -3.464 -15.471 1.00 92.81 213 PHE A O 1
ATOM 1685 N N . ALA A 1 214 ? 9.698 -1.691 -16.722 1.00 93.25 214 ALA A N 1
ATOM 1686 C CA . ALA A 1 214 ? 9.395 -2.291 -18.016 1.00 93.25 214 ALA A CA 1
ATOM 1687 C C . ALA A 1 214 ? 10.169 -3.599 -18.230 1.00 93.25 214 ALA A C 1
ATOM 1689 O O . ALA A 1 214 ? 9.566 -4.607 -18.599 1.00 93.25 214 ALA A O 1
ATOM 1690 N N . SER A 1 215 ? 11.464 -3.630 -17.894 1.00 90.62 215 SER A N 1
ATOM 1691 C CA . SER A 1 215 ? 12.246 -4.868 -17.921 1.00 90.62 215 SER A CA 1
ATOM 1692 C C . SER A 1 215 ? 11.629 -5.949 -17.032 1.00 90.62 215 SER A C 1
ATOM 1694 O O . SER A 1 215 ? 11.512 -7.081 -17.487 1.00 90.62 215 SER A O 1
ATOM 1696 N N . TYR A 1 216 ? 11.154 -5.637 -15.819 1.00 89.38 216 TYR A N 1
ATOM 1697 C CA . TYR A 1 216 ? 10.483 -6.624 -14.953 1.00 89.38 216 TYR A CA 1
ATOM 1698 C C . TYR A 1 216 ? 9.140 -7.136 -15.490 1.00 89.38 216 TYR A C 1
ATOM 1700 O O . TYR A 1 216 ? 8.753 -8.253 -15.154 1.00 89.38 216 TYR A O 1
ATOM 1708 N N . LEU A 1 217 ? 8.420 -6.352 -16.298 1.00 90.31 217 LEU A N 1
ATOM 1709 C CA . LEU A 1 217 ? 7.143 -6.781 -16.885 1.00 90.31 217 LEU A CA 1
ATOM 1710 C C . LEU A 1 217 ? 7.322 -7.831 -17.988 1.00 90.31 217 LEU A C 1
ATOM 1712 O O . LEU A 1 217 ? 6.417 -8.629 -18.226 1.00 90.31 217 LEU A O 1
ATOM 1716 N N . VAL A 1 218 ? 8.482 -7.832 -18.644 1.00 88.94 218 VAL A N 1
ATOM 1717 C CA . VAL A 1 218 ? 8.802 -8.737 -19.759 1.00 88.94 218 VAL A CA 1
ATOM 1718 C C . VAL A 1 218 ? 9.772 -9.843 -19.324 1.00 88.94 218 VAL A C 1
ATOM 1720 O O . VAL A 1 218 ? 9.754 -10.940 -19.878 1.00 88.94 218 VAL A O 1
ATOM 1723 N N . SER A 1 219 ? 10.602 -9.583 -18.308 1.00 78.44 219 SER A N 1
ATOM 1724 C CA . SER A 1 219 ? 11.584 -10.524 -17.759 1.00 78.44 219 SER A CA 1
ATOM 1725 C C . SER A 1 219 ? 10.924 -11.477 -16.758 1.00 78.44 219 SER A C 1
ATOM 1727 O O . SER A 1 219 ? 10.965 -11.267 -15.546 1.00 78.44 219 SER A O 1
ATOM 1729 N N . GLY A 1 220 ? 10.311 -12.541 -17.269 1.00 70.31 220 GLY A N 1
ATOM 1730 C CA . GLY A 1 220 ? 9.755 -13.641 -16.484 1.00 70.31 220 GLY A CA 1
ATOM 1731 C C . GLY A 1 220 ? 9.247 -14.774 -17.377 1.00 70.31 220 GLY A C 1
ATOM 1732 O O . GLY A 1 220 ? 9.254 -14.648 -18.598 1.00 70.31 220 GLY A O 1
ATOM 1733 N N . ASP A 1 221 ? 8.785 -15.869 -16.766 1.00 66.75 221 ASP A N 1
ATOM 1734 C CA . ASP A 1 221 ? 8.180 -17.001 -17.498 1.00 66.75 221 ASP A CA 1
ATOM 1735 C C . ASP A 1 221 ? 6.884 -16.608 -18.229 1.00 66.75 221 ASP A C 1
ATOM 1737 O O . ASP A 1 221 ? 6.478 -17.253 -19.192 1.00 66.75 221 ASP A O 1
ATOM 1741 N N . GLU A 1 222 ? 6.242 -15.531 -17.774 1.00 80.00 222 GLU A N 1
ATOM 1742 C CA . GLU A 1 222 ? 5.013 -14.977 -18.326 1.00 80.00 222 GLU A CA 1
ATOM 1743 C C . GLU A 1 222 ? 5.212 -13.483 -18.589 1.00 80.00 222 GLU A C 1
ATOM 1745 O O . GLU A 1 222 ? 5.609 -12.737 -17.689 1.00 80.00 222 GLU A O 1
ATOM 1750 N N . GLN A 1 223 ? 4.932 -13.054 -19.821 1.00 83.00 223 GLN A N 1
ATOM 1751 C CA . GLN A 1 223 ? 4.935 -11.643 -20.196 1.00 83.00 223 GLN A CA 1
ATOM 1752 C C . GLN A 1 223 ? 3.699 -10.963 -19.602 1.00 83.00 223 GLN A C 1
ATOM 1754 O O . GLN A 1 223 ? 2.570 -11.289 -19.959 1.00 83.00 223 GLN A O 1
ATOM 1759 N N . LEU A 1 224 ? 3.919 -10.016 -18.689 1.00 86.81 224 LEU A N 1
ATOM 1760 C CA . LEU A 1 224 ? 2.847 -9.314 -17.973 1.00 86.81 224 LEU A CA 1
ATOM 1761 C C . LEU A 1 224 ? 2.292 -8.117 -18.753 1.00 86.81 224 LEU A C 1
ATOM 1763 O O . LEU A 1 224 ? 1.226 -7.604 -18.417 1.00 86.81 224 LEU A O 1
ATOM 1767 N N . ALA A 1 225 ? 3.027 -7.647 -19.760 1.00 90.12 225 ALA A N 1
ATOM 1768 C CA . ALA A 1 225 ? 2.650 -6.526 -20.606 1.00 90.12 225 ALA A CA 1
ATOM 1769 C C . ALA A 1 225 ? 3.223 -6.692 -22.018 1.00 90.12 225 ALA A C 1
ATOM 1771 O O . ALA A 1 225 ? 4.291 -7.279 -22.203 1.00 90.12 225 ALA A O 1
ATOM 1772 N N . ASP A 1 226 ? 2.511 -6.145 -23.004 1.00 91.00 226 ASP A N 1
ATOM 1773 C CA . ASP A 1 226 ? 2.938 -6.159 -24.399 1.00 91.00 226 ASP A CA 1
ATOM 1774 C C . ASP A 1 226 ? 4.077 -5.157 -24.645 1.00 91.00 226 ASP A C 1
ATOM 1776 O O . ASP A 1 226 ? 4.025 -4.002 -24.212 1.00 91.00 226 ASP A O 1
ATOM 1780 N N . ILE A 1 227 ? 5.109 -5.593 -25.373 1.00 92.00 227 ILE A N 1
ATOM 1781 C CA . ILE A 1 227 ? 6.303 -4.778 -25.631 1.00 92.00 227 ILE A CA 1
ATOM 1782 C C . ILE A 1 227 ? 5.957 -3.543 -26.473 1.00 92.00 227 ILE A C 1
ATOM 1784 O O . ILE A 1 227 ? 6.506 -2.474 -26.213 1.00 92.00 227 ILE A O 1
ATOM 1788 N N . ASN A 1 228 ? 5.036 -3.633 -27.441 1.00 91.56 228 ASN A N 1
ATOM 1789 C CA . ASN A 1 228 ? 4.657 -2.471 -28.250 1.00 91.56 228 ASN A CA 1
ATOM 1790 C C . ASN A 1 228 ? 3.980 -1.404 -27.390 1.00 91.56 228 ASN A C 1
ATOM 1792 O O . ASN A 1 228 ? 4.336 -0.236 -27.505 1.00 91.56 228 ASN A O 1
ATOM 1796 N N . GLN A 1 229 ? 3.087 -1.807 -26.481 1.00 93.75 229 GLN A N 1
ATOM 1797 C CA . GLN A 1 229 ? 2.434 -0.877 -25.552 1.00 93.75 229 GLN A CA 1
ATOM 1798 C C . GLN A 1 229 ? 3.437 -0.197 -24.611 1.00 93.75 229 GLN A C 1
ATOM 1800 O O . GLN A 1 229 ? 3.317 0.994 -24.329 1.00 93.75 229 GLN A O 1
ATOM 1805 N N . ILE A 1 230 ? 4.451 -0.930 -24.139 1.00 94.50 230 ILE A N 1
ATOM 1806 C CA . ILE A 1 230 ? 5.539 -0.362 -23.330 1.00 94.50 230 ILE A CA 1
ATOM 1807 C C . ILE A 1 230 ? 6.319 0.688 -24.134 1.00 94.50 230 ILE A C 1
ATOM 1809 O O . ILE A 1 230 ? 6.584 1.780 -23.628 1.00 94.50 230 ILE A O 1
ATOM 1813 N N . VAL A 1 231 ? 6.669 0.377 -25.386 1.00 93.56 231 VAL A N 1
ATOM 1814 C CA . VAL A 1 231 ? 7.365 1.307 -26.290 1.00 93.56 231 VAL A CA 1
ATOM 1815 C C . VAL A 1 231 ? 6.531 2.562 -26.519 1.00 93.56 231 VAL A C 1
ATOM 1817 O O . VAL A 1 231 ? 7.063 3.666 -26.411 1.00 93.56 231 VAL A O 1
ATOM 1820 N N . ASP A 1 232 ? 5.229 2.411 -26.765 1.00 94.38 232 ASP A N 1
ATOM 1821 C CA . ASP A 1 232 ? 4.310 3.535 -26.951 1.00 94.38 232 ASP A CA 1
ATOM 1822 C C . ASP A 1 232 ? 4.333 4.475 -25.736 1.00 94.38 232 ASP A C 1
ATOM 1824 O O . ASP A 1 232 ? 4.469 5.683 -25.908 1.00 94.38 232 ASP A O 1
ATOM 1828 N N . VAL A 1 233 ? 4.324 3.941 -24.506 1.00 95.19 233 VAL A N 1
ATOM 1829 C CA . VAL A 1 233 ? 4.397 4.748 -23.272 1.00 95.19 233 VAL A CA 1
ATOM 1830 C C . VAL A 1 233 ? 5.689 5.569 -23.178 1.00 95.19 233 VAL A C 1
ATOM 1832 O O . VAL A 1 233 ? 5.639 6.736 -22.781 1.00 95.19 233 VAL A O 1
ATOM 1835 N N . PHE A 1 234 ? 6.849 5.002 -23.525 1.00 95.12 234 PHE A N 1
ATOM 1836 C CA . PHE A 1 234 ? 8.102 5.770 -23.517 1.00 95.12 234 PHE A CA 1
ATOM 1837 C C . PHE A 1 234 ? 8.122 6.840 -24.610 1.00 95.12 234 PHE A C 1
ATOM 1839 O O . PHE A 1 234 ? 8.569 7.962 -24.362 1.00 95.12 234 PHE A O 1
ATOM 1846 N N . MET A 1 235 ? 7.622 6.513 -25.803 1.00 92.19 235 MET A N 1
ATOM 1847 C CA . MET A 1 235 ? 7.595 7.439 -26.934 1.00 92.19 235 MET A CA 1
ATOM 1848 C C . MET A 1 235 ? 6.601 8.587 -26.712 1.00 92.19 235 MET A C 1
ATOM 1850 O O . MET A 1 235 ? 6.943 9.731 -27.001 1.00 92.19 235 MET A O 1
ATOM 1854 N N . GLU A 1 236 ? 5.437 8.328 -26.101 1.00 93.31 236 GLU A N 1
ATOM 1855 C CA . GLU A 1 236 ? 4.471 9.351 -25.656 1.00 93.31 236 GLU A CA 1
ATOM 1856 C C . GLU A 1 236 ? 5.126 10.413 -24.751 1.00 93.31 236 GLU A C 1
ATOM 1858 O O . GLU A 1 236 ? 4.732 11.579 -24.768 1.00 93.31 236 GLU A O 1
ATOM 1863 N N . GLN A 1 237 ? 6.134 10.022 -23.964 1.00 91.31 237 GLN A N 1
ATOM 1864 C CA . GLN A 1 237 ? 6.848 10.905 -23.036 1.00 91.31 237 GLN A CA 1
ATOM 1865 C C . GLN A 1 237 ? 8.206 11.393 -23.565 1.00 91.31 237 GLN A C 1
ATOM 1867 O O . GLN A 1 237 ? 8.956 12.020 -22.820 1.00 91.31 237 GLN A O 1
ATOM 1872 N N . ASN A 1 238 ? 8.520 11.144 -24.842 1.00 92.00 238 ASN A N 1
ATOM 1873 C CA . ASN A 1 238 ? 9.802 11.472 -25.482 1.00 92.00 238 ASN A CA 1
ATOM 1874 C C . ASN A 1 238 ? 11.037 10.856 -24.788 1.00 92.00 238 ASN A C 1
ATOM 1876 O O . ASN A 1 238 ? 12.137 11.405 -24.846 1.00 92.00 238 ASN A O 1
ATOM 1880 N N . MET A 1 239 ? 10.879 9.696 -24.150 1.00 93.88 239 MET A N 1
ATOM 1881 C CA . MET A 1 239 ? 11.934 9.005 -23.399 1.00 93.88 239 MET A CA 1
ATOM 1882 C C . MET A 1 239 ? 12.697 8.009 -24.286 1.00 93.88 239 MET A C 1
ATOM 1884 O O . MET A 1 239 ? 12.729 6.805 -24.022 1.00 93.88 239 MET A O 1
ATOM 1888 N N . LEU A 1 240 ? 13.298 8.510 -25.374 1.00 93.62 240 LEU A N 1
ATOM 1889 C CA . LEU A 1 240 ? 13.958 7.681 -26.393 1.00 93.62 240 LEU A CA 1
ATOM 1890 C C . LEU A 1 240 ? 15.106 6.842 -25.812 1.00 93.62 240 LEU A C 1
ATOM 1892 O O . LEU A 1 240 ? 15.187 5.649 -26.080 1.00 93.62 240 LEU A O 1
ATOM 1896 N N . GLN A 1 241 ? 15.975 7.439 -24.992 1.00 92.44 241 GLN A N 1
ATOM 1897 C CA . GLN A 1 241 ? 17.147 6.745 -24.439 1.00 92.44 241 GLN A CA 1
ATOM 1898 C C . GLN A 1 241 ? 16.747 5.556 -23.554 1.00 92.44 241 GLN A C 1
ATOM 1900 O O . GLN A 1 241 ? 17.313 4.469 -23.668 1.00 92.44 241 GLN A O 1
ATOM 1905 N N . GLN A 1 242 ? 15.742 5.751 -22.699 1.00 93.81 242 GLN A N 1
ATOM 1906 C CA . GLN A 1 242 ? 15.203 4.726 -21.808 1.00 93.81 242 GLN A CA 1
ATOM 1907 C C . GLN A 1 242 ? 14.505 3.618 -22.604 1.00 93.81 242 GLN A C 1
ATOM 1909 O O . GLN A 1 242 ? 14.718 2.442 -22.315 1.00 93.81 242 GLN A O 1
ATOM 1914 N N . CYS A 1 243 ? 13.742 3.988 -23.639 1.00 94.56 243 CYS A N 1
ATOM 1915 C CA . CYS A 1 243 ? 13.110 3.045 -24.561 1.00 94.56 243 CYS A CA 1
ATOM 1916 C C . CYS A 1 243 ? 14.148 2.166 -25.275 1.00 94.56 243 CYS A C 1
ATOM 1918 O O . CYS A 1 243 ? 14.021 0.943 -25.288 1.00 94.56 243 CYS A O 1
ATOM 1920 N N . THR A 1 244 ? 15.209 2.779 -25.813 1.00 93.19 244 THR A N 1
ATOM 1921 C CA . THR A 1 244 ? 16.318 2.072 -26.469 1.00 93.19 244 THR A CA 1
ATOM 1922 C C . THR A 1 244 ? 17.002 1.111 -25.503 1.00 93.19 244 THR A C 1
ATOM 1924 O O . THR A 1 244 ? 17.186 -0.053 -25.844 1.00 93.19 244 THR A O 1
ATOM 1927 N N . SER A 1 245 ? 17.339 1.567 -24.293 1.00 92.75 245 SER A N 1
ATOM 1928 C CA . SER A 1 245 ? 17.972 0.726 -23.268 1.00 92.75 245 SER A CA 1
ATOM 1929 C C . SER A 1 245 ? 17.122 -0.507 -22.934 1.00 92.75 245 SER A C 1
ATOM 1931 O O . SER A 1 245 ? 17.620 -1.633 -22.955 1.00 92.75 245 SER A O 1
ATOM 1933 N N . PHE A 1 246 ? 15.818 -0.308 -22.718 1.00 94.06 246 PHE A N 1
ATOM 1934 C CA . PHE A 1 246 ? 14.866 -1.390 -22.467 1.00 94.06 246 PHE A CA 1
ATOM 1935 C C . PHE A 1 246 ? 14.778 -2.375 -23.644 1.00 94.06 246 PHE A C 1
ATOM 1937 O O . PHE A 1 246 ? 14.902 -3.583 -23.445 1.00 94.06 246 PHE A O 1
ATOM 1944 N N . LEU A 1 247 ? 14.592 -1.880 -24.872 1.00 92.94 247 LEU A N 1
ATOM 1945 C CA . LEU A 1 247 ? 14.433 -2.732 -26.053 1.00 92.94 247 LEU A CA 1
ATOM 1946 C C . LEU A 1 247 ? 15.703 -3.509 -26.399 1.00 92.94 247 LEU A C 1
ATOM 1948 O O . LEU A 1 247 ? 15.605 -4.654 -26.829 1.00 92.94 247 LEU A O 1
ATOM 1952 N N . VAL A 1 248 ? 16.887 -2.928 -26.192 1.00 91.94 248 VAL A N 1
ATOM 1953 C CA . VAL A 1 248 ? 18.156 -3.639 -26.398 1.00 91.94 248 VAL A CA 1
ATOM 1954 C C . VAL A 1 248 ? 18.251 -4.865 -25.489 1.00 91.94 248 VAL A C 1
ATOM 1956 O O . VAL A 1 248 ? 18.624 -5.940 -25.958 1.00 91.94 248 VAL A O 1
ATOM 1959 N N . ASP A 1 249 ? 17.866 -4.740 -24.217 1.00 90.56 249 ASP A N 1
ATOM 1960 C CA . ASP A 1 249 ? 17.867 -5.873 -23.288 1.00 90.56 249 ASP A CA 1
ATOM 1961 C C . ASP A 1 249 ? 16.728 -6.868 -23.577 1.00 90.56 249 ASP A C 1
ATOM 1963 O O . ASP A 1 249 ? 16.944 -8.081 -23.550 1.00 90.56 249 ASP A O 1
ATOM 1967 N N . ALA A 1 250 ? 15.532 -6.378 -23.923 1.00 90.00 250 ALA A N 1
ATOM 1968 C CA . ALA A 1 250 ? 14.380 -7.222 -24.244 1.00 90.00 250 ALA A CA 1
ATOM 1969 C C . ALA A 1 250 ? 14.598 -8.071 -25.510 1.00 90.00 250 ALA A C 1
ATOM 1971 O O . ALA A 1 250 ? 14.168 -9.223 -25.564 1.00 90.00 250 ALA A O 1
ATOM 1972 N N . LEU A 1 251 ? 15.296 -7.524 -26.511 1.00 90.56 251 LEU A N 1
ATOM 1973 C CA . LEU A 1 251 ? 15.516 -8.147 -27.821 1.00 90.56 251 LEU A CA 1
ATOM 1974 C C . LEU A 1 251 ? 16.862 -8.876 -27.944 1.00 90.56 251 LEU A C 1
ATOM 1976 O O . LEU A 1 251 ? 17.194 -9.378 -29.019 1.00 90.56 251 LEU A O 1
ATOM 1980 N N . LYS A 1 252 ? 17.649 -8.980 -26.865 1.00 89.94 252 LYS A N 1
ATOM 1981 C CA . LYS A 1 252 ? 19.009 -9.561 -26.884 1.00 89.94 252 LYS A CA 1
ATOM 1982 C C . LYS A 1 252 ? 19.095 -11.007 -27.386 1.00 89.94 252 LYS A C 1
ATOM 1984 O O . LYS A 1 252 ? 20.172 -11.481 -27.730 1.00 89.94 252 LYS A O 1
ATOM 1989 N N . HIS A 1 253 ? 17.973 -11.727 -27.405 1.00 89.19 253 HIS A N 1
ATOM 1990 C CA . HIS A 1 253 ? 17.892 -13.097 -27.913 1.00 89.19 253 HIS A CA 1
ATOM 1991 C C . HIS A 1 253 ? 17.670 -13.177 -29.430 1.00 89.19 253 HIS A C 1
ATOM 1993 O O . HIS A 1 253 ? 17.645 -14.285 -29.963 1.00 89.19 253 HIS A O 1
ATOM 1999 N N . ASN A 1 254 ? 17.516 -12.030 -30.104 1.00 89.62 254 ASN A N 1
ATOM 2000 C CA . ASN A 1 254 ? 17.433 -11.880 -31.555 1.00 89.62 254 ASN A CA 1
ATOM 2001 C C . ASN A 1 254 ? 16.465 -12.881 -32.210 1.00 89.62 254 ASN A C 1
ATOM 2003 O O . ASN A 1 254 ? 16.831 -13.624 -33.122 1.00 89.62 254 ASN A O 1
ATOM 2007 N N . ARG A 1 255 ? 15.225 -12.955 -31.715 1.00 89.56 255 ARG A N 1
ATOM 2008 C CA . ARG A 1 255 ? 14.264 -13.946 -32.212 1.00 89.56 255 ARG A CA 1
ATOM 2009 C C . ARG A 1 255 ? 13.616 -13.455 -33.515 1.00 89.56 255 ARG A C 1
ATOM 2011 O O . ARG A 1 255 ? 13.258 -12.282 -33.600 1.00 89.56 255 ARG A O 1
ATOM 2018 N N . PRO A 1 256 ? 13.347 -14.333 -34.502 1.00 89.81 256 PRO A N 1
ATOM 2019 C CA . PRO A 1 256 ? 12.708 -13.931 -35.762 1.00 89.81 256 PRO A CA 1
ATOM 2020 C C . PRO A 1 256 ? 11.340 -13.258 -35.591 1.00 89.81 256 PRO A C 1
ATOM 2022 O O . PRO A 1 256 ? 10.990 -12.350 -36.338 1.00 89.81 256 PRO A O 1
ATOM 2025 N N . GLN A 1 257 ? 10.574 -13.684 -34.583 1.00 89.50 257 GLN A N 1
ATOM 2026 C CA . GLN A 1 257 ? 9.244 -13.146 -34.268 1.00 89.50 257 GLN A CA 1
ATOM 2027 C C . GLN A 1 257 ? 9.294 -11.678 -33.815 1.00 89.50 257 GLN A C 1
ATOM 2029 O O . GLN A 1 257 ? 8.306 -10.961 -33.928 1.00 89.50 257 GLN A O 1
ATOM 2034 N N . GLU A 1 258 ? 10.451 -11.222 -33.336 1.00 89.44 258 GLU A N 1
ATOM 2035 C CA . GLU A 1 258 ? 10.675 -9.864 -32.845 1.00 89.44 258 GLU A CA 1
ATOM 2036 C C . GLU A 1 258 ? 11.202 -8.923 -33.948 1.00 89.44 258 GLU A C 1
ATOM 2038 O O . GLU A 1 258 ? 11.491 -7.760 -33.677 1.00 89.44 258 GLU A O 1
ATOM 2043 N N . GLY A 1 259 ? 11.309 -9.383 -35.203 1.00 92.38 259 GLY A N 1
ATOM 2044 C CA . GLY A 1 259 ? 11.785 -8.582 -36.342 1.00 92.38 259 GLY A CA 1
ATOM 2045 C C . GLY A 1 259 ? 11.109 -7.206 -36.503 1.00 92.38 259 GLY A C 1
ATOM 2046 O O . GLY A 1 259 ? 11.814 -6.207 -36.694 1.00 92.38 259 GLY A O 1
ATOM 2047 N N . PRO A 1 260 ? 9.774 -7.086 -36.347 1.00 93.94 260 PRO A N 1
ATOM 2048 C CA . PRO A 1 260 ? 9.104 -5.785 -36.349 1.00 93.94 260 PRO A CA 1
ATOM 2049 C C . PRO A 1 260 ? 9.573 -4.855 -35.218 1.00 93.94 260 PRO A C 1
ATOM 2051 O O . PRO A 1 260 ? 9.794 -3.669 -35.451 1.00 93.94 260 PRO A O 1
ATOM 2054 N N . LEU A 1 261 ? 9.796 -5.386 -34.009 1.00 92.94 261 LEU A N 1
ATOM 2055 C CA . LEU A 1 261 ? 10.302 -4.617 -32.865 1.00 92.94 261 LEU A CA 1
ATOM 2056 C C . LEU A 1 261 ? 11.760 -4.185 -33.070 1.00 92.94 261 LEU A C 1
ATOM 2058 O O . LEU A 1 261 ? 12.110 -3.059 -32.722 1.00 92.94 261 LEU A O 1
ATOM 2062 N N . GLN A 1 262 ? 12.594 -5.035 -33.681 1.00 94.06 262 GLN A N 1
ATOM 2063 C CA . GLN A 1 262 ? 13.962 -4.671 -34.072 1.00 94.06 262 GLN A CA 1
ATOM 2064 C C . GLN A 1 262 ? 13.960 -3.519 -35.086 1.00 94.06 262 GLN A C 1
ATOM 2066 O O . GLN A 1 262 ? 14.712 -2.559 -34.933 1.00 94.06 262 GLN A O 1
ATOM 2071 N N . THR A 1 263 ? 13.082 -3.587 -36.093 1.00 94.19 263 THR A N 1
ATOM 2072 C CA . THR A 1 263 ? 12.920 -2.519 -37.095 1.00 94.19 263 THR A CA 1
ATOM 2073 C C . THR A 1 263 ? 12.518 -1.213 -36.419 1.00 94.19 263 THR A C 1
ATOM 2075 O O . THR A 1 263 ? 13.164 -0.190 -36.624 1.00 94.19 263 THR A O 1
ATOM 2078 N N . ARG A 1 264 ? 11.522 -1.271 -35.529 1.00 93.50 264 ARG A N 1
ATOM 2079 C CA . ARG A 1 264 ? 11.029 -0.115 -34.778 1.00 93.50 264 ARG A CA 1
ATOM 2080 C C . ARG A 1 264 ? 12.103 0.510 -33.880 1.00 93.50 264 ARG A C 1
ATOM 2082 O O . ARG A 1 264 ? 12.214 1.733 -33.832 1.00 93.50 264 ARG A O 1
ATOM 2089 N N . LEU A 1 265 ? 12.908 -0.312 -33.197 1.00 93.81 265 LEU A N 1
ATOM 2090 C CA . LEU A 1 265 ? 14.042 0.135 -32.377 1.00 93.81 265 LEU A CA 1
ATOM 2091 C C . LEU A 1 265 ? 15.051 0.938 -33.202 1.00 93.81 265 LEU A C 1
ATOM 2093 O O . LEU A 1 265 ? 15.493 2.010 -32.785 1.00 93.81 265 LEU A O 1
ATOM 2097 N N . LEU A 1 266 ? 15.430 0.413 -34.364 1.00 93.88 266 LEU A N 1
ATOM 2098 C CA . LEU A 1 266 ? 16.401 1.056 -35.241 1.00 93.88 266 LEU A CA 1
ATOM 2099 C C . LEU A 1 266 ? 15.829 2.327 -35.869 1.00 93.88 266 LEU A C 1
ATOM 2101 O O . LEU A 1 266 ? 16.497 3.356 -35.854 1.00 93.88 266 LEU A O 1
ATOM 2105 N N . GLU A 1 267 ? 14.582 2.287 -36.338 1.00 94.06 267 GLU A N 1
ATOM 2106 C CA . GLU A 1 267 ? 13.875 3.437 -36.903 1.00 94.06 267 GLU A CA 1
ATOM 2107 C C . GLU A 1 267 ? 13.840 4.618 -35.923 1.00 94.06 267 GLU A C 1
ATOM 2109 O O . GLU A 1 267 ? 14.289 5.716 -36.259 1.00 94.06 267 GLU A O 1
ATOM 2114 N N . MET A 1 268 ? 13.381 4.399 -34.684 1.00 93.38 268 MET A N 1
ATOM 2115 C CA . MET A 1 268 ? 13.272 5.487 -33.707 1.00 93.38 268 MET A CA 1
ATOM 2116 C C . MET A 1 268 ? 14.636 6.095 -33.341 1.00 93.38 268 MET A C 1
ATOM 2118 O O . MET A 1 268 ? 14.731 7.305 -33.126 1.00 93.38 268 MET A O 1
ATOM 2122 N N . ASN A 1 269 ? 15.706 5.290 -33.315 1.00 93.31 269 ASN A N 1
ATOM 2123 C CA . ASN A 1 269 ? 17.056 5.799 -33.065 1.00 93.31 269 ASN A CA 1
ATOM 2124 C C . ASN A 1 269 ? 17.650 6.482 -34.299 1.00 93.31 269 ASN A C 1
ATOM 2126 O O . ASN A 1 269 ? 18.311 7.497 -34.145 1.00 93.31 269 ASN A O 1
ATOM 2130 N N . LEU A 1 270 ? 17.396 6.012 -35.519 1.00 92.88 270 LEU A N 1
ATOM 2131 C CA . LEU A 1 270 ? 17.861 6.692 -36.733 1.00 92.88 270 LEU A CA 1
ATOM 2132 C C . LEU A 1 270 ? 17.224 8.071 -36.909 1.00 92.88 270 LEU A C 1
ATOM 2134 O O . LEU A 1 270 ? 17.876 8.985 -37.403 1.00 92.88 270 LEU A O 1
ATOM 2138 N N . ILE A 1 271 ? 15.974 8.236 -36.477 1.00 92.38 271 ILE A N 1
ATOM 2139 C CA . ILE A 1 271 ? 15.279 9.526 -36.527 1.00 92.38 271 ILE A CA 1
ATOM 2140 C C . ILE A 1 271 ? 15.713 10.431 -35.364 1.00 92.38 271 ILE A C 1
ATOM 2142 O O . ILE A 1 271 ? 15.975 11.614 -35.572 1.00 92.38 271 ILE A O 1
ATOM 2146 N N . GLY A 1 272 ? 15.769 9.900 -34.138 1.00 89.88 272 GLY A N 1
ATOM 2147 C CA . GLY A 1 272 ? 15.972 10.712 -32.933 1.00 89.88 272 GLY A CA 1
ATOM 2148 C C . GLY A 1 272 ? 17.416 10.822 -32.432 1.00 89.88 272 GLY A C 1
ATOM 2149 O O . GLY A 1 272 ? 17.779 11.834 -31.838 1.00 89.88 272 GLY A O 1
ATOM 2150 N N . ALA A 1 273 ? 18.247 9.799 -32.643 1.00 92.19 273 ALA A N 1
ATOM 2151 C CA . ALA A 1 273 ? 19.623 9.716 -32.144 1.00 92.19 273 ALA A CA 1
ATOM 2152 C C . ALA A 1 273 ? 20.529 8.832 -33.044 1.00 92.19 273 ALA A C 1
ATOM 2154 O O . ALA A 1 273 ? 20.933 7.740 -32.627 1.00 92.19 273 ALA A O 1
ATOM 2155 N N . PRO A 1 274 ? 20.898 9.287 -34.261 1.00 90.75 274 PRO A N 1
ATOM 2156 C CA . PRO A 1 274 ? 21.614 8.468 -35.250 1.00 90.75 274 PRO A CA 1
ATOM 2157 C C . PRO A 1 274 ? 22.906 7.813 -34.741 1.00 90.75 274 PRO A C 1
ATOM 2159 O O . PRO A 1 274 ? 23.237 6.696 -35.125 1.00 90.75 274 PRO A O 1
ATOM 2162 N N . GLN A 1 275 ? 23.624 8.484 -33.835 1.00 90.62 275 GLN A N 1
ATOM 2163 C CA . GLN A 1 275 ? 24.855 7.960 -33.229 1.00 90.62 275 GLN A CA 1
ATOM 2164 C C . GLN A 1 275 ? 24.605 6.701 -32.384 1.00 90.62 275 GLN A C 1
ATOM 2166 O O . GLN A 1 275 ? 25.432 5.794 -32.359 1.00 90.62 275 GLN A O 1
ATOM 2171 N N . VAL A 1 276 ? 23.454 6.623 -31.707 1.00 91.56 276 VAL A N 1
ATOM 2172 C CA . VAL A 1 276 ? 23.063 5.443 -30.922 1.00 91.56 276 VAL A CA 1
ATOM 2173 C C . VAL A 1 276 ? 22.688 4.295 -31.857 1.00 91.56 276 VAL A C 1
ATOM 2175 O O . VAL A 1 276 ? 23.072 3.157 -31.599 1.00 91.56 276 VAL A O 1
ATOM 2178 N N . ALA A 1 277 ? 22.005 4.585 -32.969 1.00 90.88 277 ALA A N 1
ATOM 2179 C CA . ALA A 1 277 ? 21.723 3.581 -33.993 1.00 90.88 277 ALA A CA 1
ATOM 2180 C C . ALA A 1 277 ? 23.018 2.982 -34.571 1.00 90.88 277 ALA A C 1
ATOM 2182 O O . ALA A 1 277 ? 23.141 1.762 -34.647 1.00 90.88 277 ALA A O 1
ATOM 2183 N N . ASP A 1 278 ? 24.017 3.811 -34.891 1.00 89.69 278 ASP A N 1
ATOM 2184 C CA . ASP A 1 278 ? 25.321 3.338 -35.382 1.00 89.69 278 ASP A CA 1
ATOM 2185 C C . ASP A 1 278 ? 26.078 2.475 -34.357 1.00 89.69 278 ASP A C 1
ATOM 2187 O O . ASP A 1 278 ? 26.661 1.436 -34.694 1.00 89.69 278 ASP A O 1
ATOM 2191 N N . ALA A 1 279 ? 26.003 2.843 -33.075 1.00 90.88 279 ALA A N 1
ATOM 2192 C CA . ALA A 1 279 ? 26.534 2.013 -32.000 1.00 90.88 279 ALA A CA 1
ATOM 2193 C C . ALA A 1 279 ? 25.827 0.647 -31.940 1.00 90.88 279 ALA A C 1
ATOM 2195 O O . ALA A 1 279 ? 26.497 -0.381 -31.847 1.00 90.88 279 ALA A O 1
ATOM 2196 N N . ILE A 1 280 ? 24.495 0.611 -32.063 1.00 90.38 280 ILE A N 1
ATOM 2197 C CA . ILE A 1 280 ? 23.723 -0.641 -32.103 1.00 90.38 280 ILE A CA 1
ATOM 2198 C C . ILE A 1 280 ? 24.130 -1.488 -33.316 1.00 90.38 280 ILE A C 1
ATOM 2200 O O . ILE A 1 280 ? 24.397 -2.678 -33.149 1.00 90.38 280 ILE A O 1
ATOM 2204 N N . PHE A 1 281 ? 24.266 -0.908 -34.512 1.00 90.00 281 PHE A N 1
ATOM 2205 C CA . PHE A 1 281 ? 24.730 -1.650 -35.694 1.00 90.00 281 PHE A CA 1
ATOM 2206 C C . PHE A 1 281 ? 26.109 -2.275 -35.480 1.00 90.00 281 PHE A C 1
ATOM 2208 O O . PHE A 1 281 ? 26.316 -3.445 -35.797 1.00 90.00 281 PHE A O 1
ATOM 2215 N N . SER A 1 282 ? 27.031 -1.539 -34.858 1.00 89.25 282 SER A N 1
ATOM 2216 C CA . SER A 1 282 ? 28.391 -2.016 -34.570 1.00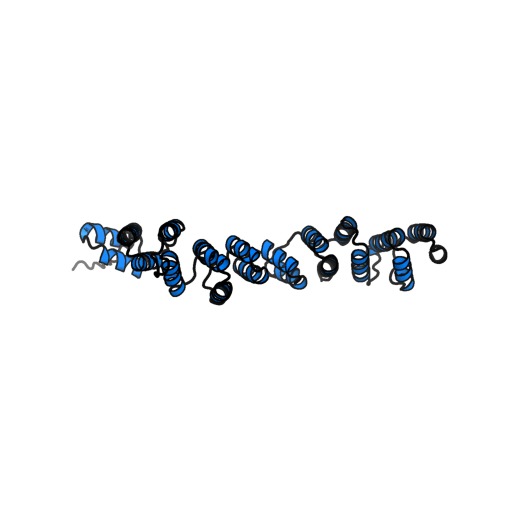 89.25 282 SER A CA 1
ATOM 2217 C C . SER A 1 282 ? 28.430 -3.265 -33.686 1.00 89.25 282 SER A C 1
ATOM 2219 O O . SER A 1 282 ? 29.365 -4.058 -33.781 1.00 89.25 282 SER A O 1
ATOM 2221 N N . THR A 1 283 ? 27.421 -3.463 -32.836 1.00 89.00 283 THR A N 1
ATOM 2222 C CA . THR A 1 283 ? 27.341 -4.638 -31.954 1.00 89.00 283 THR A CA 1
ATOM 2223 C C . THR A 1 283 ? 26.845 -5.908 -32.650 1.00 89.00 283 THR A C 1
ATOM 2225 O O . THR A 1 283 ? 26.968 -6.985 -32.074 1.00 89.00 283 THR A O 1
ATOM 2228 N N . ASN A 1 284 ? 26.297 -5.812 -33.872 1.00 86.12 284 ASN A N 1
ATOM 2229 C CA . ASN A 1 284 ? 25.712 -6.936 -34.618 1.00 86.12 284 ASN A CA 1
ATOM 2230 C C . ASN A 1 284 ? 24.678 -7.763 -33.818 1.00 86.12 284 ASN A C 1
ATOM 2232 O O . ASN A 1 284 ? 24.550 -8.970 -34.018 1.00 86.12 284 ASN A O 1
ATOM 2236 N N . MET A 1 285 ? 23.929 -7.128 -32.906 1.00 87.62 285 MET A N 1
ATOM 2237 C CA . MET A 1 285 ? 22.962 -7.821 -32.037 1.00 87.62 285 MET A CA 1
ATOM 2238 C C . MET A 1 285 ? 21.679 -8.275 -32.751 1.00 87.62 285 MET A C 1
ATOM 2240 O O . MET A 1 285 ? 21.021 -9.199 -32.278 1.00 87.62 285 MET A O 1
ATOM 2244 N N . PHE A 1 286 ? 21.303 -7.643 -33.867 1.00 91.25 286 PHE A N 1
ATOM 2245 C CA . PHE A 1 286 ? 20.008 -7.849 -34.527 1.00 91.25 286 PHE A CA 1
ATOM 2246 C C . PHE A 1 286 ? 20.176 -8.292 -35.980 1.00 91.25 286 PHE A C 1
ATOM 2248 O O . PHE A 1 286 ? 21.033 -7.770 -36.692 1.00 91.25 286 PHE A O 1
ATOM 2255 N N . SER A 1 287 ? 19.339 -9.229 -36.442 1.00 91.62 287 SER A N 1
ATOM 2256 C CA . SER A 1 287 ? 19.408 -9.753 -37.819 1.00 91.62 287 SER A CA 1
ATOM 2257 C C . SER A 1 287 ? 18.072 -9.867 -38.551 1.00 91.62 287 SER A C 1
ATOM 2259 O O . SER A 1 287 ? 18.076 -10.201 -39.736 1.00 91.62 287 SER A O 1
ATOM 2261 N N . HIS A 1 288 ? 16.946 -9.625 -37.877 1.00 92.69 288 HIS A N 1
ATOM 2262 C CA . HIS A 1 288 ? 15.601 -9.911 -38.390 1.00 92.69 288 HIS A CA 1
ATOM 2263 C C . HIS A 1 288 ? 14.766 -8.658 -38.707 1.00 92.69 288 HIS A C 1
ATOM 2265 O O . HIS A 1 288 ? 13.576 -8.780 -38.987 1.00 92.69 288 HIS A O 1
ATOM 2271 N N . TYR A 1 289 ? 15.367 -7.467 -38.674 1.00 92.44 289 TYR A N 1
ATOM 2272 C CA . TYR A 1 289 ? 14.710 -6.214 -39.057 1.00 92.44 289 TYR A CA 1
ATOM 2273 C C . TYR A 1 289 ? 14.581 -6.047 -40.581 1.00 92.44 289 TYR A C 1
ATOM 2275 O O . TYR A 1 289 ? 15.291 -6.691 -41.359 1.00 92.44 289 TYR A O 1
ATOM 2283 N N . ASP A 1 290 ? 13.694 -5.146 -41.011 1.00 93.94 290 ASP A N 1
ATOM 2284 C CA . ASP A 1 290 ? 13.523 -4.770 -42.417 1.00 93.94 290 ASP A CA 1
ATOM 2285 C C . ASP A 1 290 ? 14.733 -3.970 -42.921 1.00 93.94 290 ASP A C 1
ATOM 2287 O O . ASP A 1 290 ? 14.852 -2.760 -42.717 1.00 93.94 290 ASP A O 1
ATOM 2291 N N . ARG A 1 291 ? 15.655 -4.667 -43.589 1.00 91.69 291 ARG A N 1
ATOM 2292 C CA . ARG A 1 291 ? 16.894 -4.077 -44.109 1.00 91.69 291 ARG A CA 1
ATOM 2293 C C . ARG A 1 291 ? 16.648 -2.982 -45.138 1.00 91.69 291 ARG A C 1
ATOM 2295 O O . ARG A 1 291 ? 17.345 -1.974 -45.105 1.00 91.69 291 ARG A O 1
ATOM 2302 N N . ALA A 1 292 ? 15.657 -3.150 -46.015 1.00 92.06 292 ALA A N 1
ATOM 2303 C CA . ALA A 1 292 ? 15.385 -2.184 -47.075 1.00 92.06 292 ALA A CA 1
ATOM 2304 C C . ALA A 1 292 ? 14.885 -0.859 -46.488 1.00 92.06 292 ALA A C 1
ATOM 2306 O O . ALA A 1 292 ? 15.323 0.215 -46.902 1.00 92.06 292 ALA A O 1
ATOM 2307 N N . HIS A 1 293 ? 14.006 -0.935 -45.487 1.00 93.31 293 HIS A N 1
ATOM 2308 C CA . HIS A 1 293 ? 13.531 0.246 -44.777 1.00 93.31 293 HIS A CA 1
ATOM 2309 C C . HIS A 1 293 ? 14.651 0.938 -43.983 1.00 93.31 293 HIS A C 1
ATOM 2311 O O . HIS A 1 293 ? 14.827 2.155 -44.083 1.00 93.31 293 HIS A O 1
ATOM 2317 N N . ILE A 1 294 ? 15.451 0.167 -43.238 1.00 93.31 294 ILE A N 1
ATOM 2318 C CA . ILE A 1 294 ? 16.556 0.703 -42.433 1.00 93.31 294 ILE A CA 1
ATOM 2319 C C . ILE A 1 294 ? 17.652 1.332 -43.304 1.00 93.31 294 ILE A C 1
ATOM 2321 O O . ILE A 1 294 ? 18.137 2.408 -42.956 1.00 93.31 294 ILE A O 1
ATOM 2325 N N . ALA A 1 295 ? 17.986 0.753 -44.462 1.00 90.44 295 ALA A N 1
ATOM 2326 C CA . ALA A 1 295 ? 18.949 1.333 -45.401 1.00 90.44 295 ALA A CA 1
ATOM 2327 C C . ALA A 1 295 ? 18.546 2.756 -45.830 1.00 90.44 295 ALA A C 1
ATOM 2329 O O . ALA A 1 295 ? 19.350 3.686 -45.739 1.00 90.44 295 ALA A O 1
ATOM 2330 N N . GLN A 1 296 ? 17.273 2.959 -46.190 1.00 92.25 296 GLN A N 1
ATOM 2331 C CA . GLN A 1 296 ? 16.746 4.280 -46.563 1.00 92.25 296 GLN A CA 1
ATOM 2332 C C . GLN A 1 296 ? 16.825 5.296 -45.414 1.00 92.25 296 GLN A C 1
ATOM 2334 O O . GLN A 1 296 ? 17.046 6.487 -45.643 1.00 92.25 296 GLN A O 1
ATOM 2339 N N . LEU A 1 297 ? 16.616 4.853 -44.172 1.00 92.12 297 LEU A N 1
ATOM 2340 C CA . LEU A 1 297 ? 16.736 5.717 -42.997 1.00 92.12 297 LEU A CA 1
ATOM 2341 C C . LEU A 1 297 ? 18.198 6.045 -42.673 1.00 92.12 297 LEU A C 1
ATOM 2343 O O . LEU A 1 297 ? 18.488 7.188 -42.326 1.00 92.12 297 LEU A O 1
ATOM 2347 N N . CYS A 1 298 ? 19.123 5.098 -42.850 1.00 91.00 298 CYS A N 1
ATOM 2348 C CA . CYS A 1 298 ? 20.561 5.336 -42.718 1.00 91.00 298 CYS A CA 1
ATOM 2349 C C . CYS A 1 298 ? 21.053 6.399 -43.712 1.00 91.00 298 CYS A C 1
ATOM 2351 O O . CYS A 1 298 ? 21.790 7.301 -43.309 1.00 91.00 298 CYS A O 1
ATOM 2353 N N . GLU A 1 299 ? 20.601 6.359 -44.973 1.00 90.50 299 GLU A N 1
ATOM 2354 C CA . GLU A 1 299 ? 20.918 7.405 -45.960 1.00 90.50 299 GLU A CA 1
ATOM 2355 C C . GLU A 1 299 ? 20.435 8.783 -45.495 1.00 90.50 299 GLU A C 1
ATOM 2357 O O . GLU A 1 299 ? 21.204 9.746 -45.488 1.00 90.50 299 GLU A O 1
ATOM 2362 N N . LYS A 1 300 ? 19.176 8.875 -45.043 1.00 90.69 300 LYS A N 1
ATOM 2363 C CA . LYS A 1 300 ? 18.582 10.129 -44.545 1.00 90.69 300 LYS A CA 1
ATOM 2364 C C . LYS A 1 300 ? 19.278 10.663 -43.294 1.00 90.69 300 LYS A C 1
ATOM 2366 O O . LYS A 1 300 ? 19.362 11.876 -43.123 1.00 90.69 300 LYS A O 1
ATOM 2371 N N . ALA A 1 301 ? 19.781 9.777 -42.439 1.00 89.12 301 ALA A N 1
ATOM 2372 C CA . ALA A 1 301 ? 20.516 10.124 -41.228 1.00 89.12 301 ALA A CA 1
ATOM 2373 C C . ALA A 1 301 ? 21.998 10.478 -41.487 1.00 89.12 301 ALA A C 1
ATOM 2375 O O . ALA A 1 301 ? 22.712 10.830 -40.549 1.00 89.12 301 ALA A O 1
ATOM 2376 N N . GLY A 1 302 ? 22.475 10.390 -42.738 1.00 88.31 302 GLY A N 1
ATOM 2377 C CA . GLY A 1 302 ? 23.865 10.676 -43.115 1.00 88.31 302 GLY A CA 1
ATOM 2378 C C . GLY A 1 302 ? 24.847 9.523 -42.867 1.00 88.31 302 GLY A C 1
ATOM 2379 O O . GLY A 1 302 ? 26.054 9.700 -43.027 1.00 88.31 302 GLY A O 1
ATOM 2380 N N . LEU A 1 303 ? 24.353 8.331 -42.518 1.00 89.62 303 LEU A N 1
ATOM 2381 C CA . LEU A 1 303 ? 25.140 7.117 -42.282 1.00 89.62 303 LEU A CA 1
ATOM 2382 C C . LEU A 1 303 ? 25.296 6.307 -43.580 1.00 89.62 303 LEU A C 1
ATOM 2384 O O . LEU A 1 303 ? 24.866 5.158 -43.680 1.00 89.62 303 LEU A O 1
ATOM 2388 N N . LEU A 1 304 ? 25.923 6.914 -44.592 1.00 85.75 304 LEU A N 1
ATOM 2389 C CA . LEU A 1 304 ? 26.028 6.343 -45.945 1.00 85.75 304 LEU A CA 1
ATOM 2390 C C . LEU A 1 304 ? 26.743 4.986 -45.981 1.00 85.75 304 LEU A C 1
ATOM 2392 O O . LEU A 1 304 ? 26.367 4.110 -46.752 1.00 85.75 304 LEU A O 1
ATOM 2396 N N . GLN A 1 305 ? 27.750 4.787 -45.128 1.00 84.44 305 GLN A N 1
ATOM 2397 C CA . GLN A 1 305 ? 28.459 3.510 -45.054 1.00 84.44 305 GLN A CA 1
ATOM 2398 C C . GLN A 1 305 ? 27.538 2.381 -44.569 1.00 84.44 305 GLN A C 1
ATOM 2400 O O . GLN A 1 305 ? 27.539 1.305 -45.154 1.00 84.44 305 GLN A O 1
ATOM 2405 N N . ARG A 1 306 ? 26.691 2.646 -43.566 1.00 84.19 306 ARG A N 1
ATOM 2406 C CA . ARG A 1 306 ? 25.708 1.674 -43.064 1.00 84.19 306 ARG A CA 1
ATOM 2407 C C . ARG A 1 306 ? 24.601 1.392 -44.067 1.00 84.19 306 ARG A C 1
ATOM 2409 O O . ARG A 1 306 ? 24.157 0.258 -44.167 1.00 84.19 306 ARG A O 1
ATOM 2416 N N . ALA A 1 307 ? 24.183 2.398 -44.833 1.00 81.25 307 ALA A N 1
ATOM 2417 C CA . ALA A 1 307 ? 23.196 2.207 -45.890 1.00 81.25 307 ALA A CA 1
ATOM 2418 C C . ALA A 1 307 ? 23.664 1.213 -46.967 1.00 81.25 307 ALA A C 1
ATOM 2420 O O . ALA A 1 307 ? 22.852 0.453 -47.475 1.00 81.25 307 ALA A O 1
ATOM 2421 N N . LEU A 1 308 ? 24.966 1.187 -47.278 1.00 83.25 308 LEU A N 1
ATOM 2422 C CA . LEU A 1 308 ? 25.556 0.250 -48.244 1.00 83.25 308 LEU A CA 1
ATOM 2423 C C . LEU A 1 308 ? 25.771 -1.165 -47.678 1.00 83.25 308 LEU A C 1
ATOM 2425 O O . LEU A 1 308 ? 25.942 -2.110 -48.445 1.00 83.25 308 LEU A O 1
ATOM 2429 N N . GLU A 1 309 ? 25.814 -1.310 -46.353 1.00 81.00 309 GLU A N 1
ATOM 2430 C CA . GLU A 1 309 ? 25.994 -2.594 -45.658 1.00 81.00 309 GLU A CA 1
ATOM 2431 C C . GLU A 1 309 ? 24.685 -3.405 -45.541 1.00 81.00 309 GLU A C 1
ATOM 2433 O O . GLU A 1 309 ? 24.711 -4.558 -45.095 1.00 81.00 309 GLU A O 1
ATOM 2438 N N . HIS A 1 310 ? 23.546 -2.823 -45.934 1.00 79.38 310 HIS A N 1
ATOM 2439 C CA . HIS A 1 310 ? 22.202 -3.400 -45.827 1.00 79.38 310 HIS A CA 1
ATOM 2440 C C . HIS A 1 310 ? 21.591 -3.734 -47.185 1.00 79.38 310 HIS A C 1
ATOM 2442 O O . HIS A 1 310 ? 20.940 -4.807 -47.243 1.00 79.38 310 HIS A O 1
#

Secondary structure (DSSP, 8-state):
-----------TTTHHHHHHHHH--HHHHHHHHHHHT-SS-HHHHHHHHHHHHHTT-HHHHHHHHHHSGGGTT-SHHHHHHHHHSPPPTTSPPHHHHHHHHHHHHS-B-HHHHHHHHHHHHHTT-HHHHHHHHHTT-B---HHHHHHHHTT-HHHHHHHHHHTT-HHHHHHHHHHHT-HHHHHHHHHHHT----HHHHHHHHHHH-HHHHHHHHHHHHSSSS--S-HHHHHHHHHHTT-HHHHHHHHHHHTTT--GGGHHHHHHHHHHHHHH-HHHHHHHHHTT---SS-HHHHHHHHHHTT-HHHHHT-

Radius of gyration: 33.07 Å; chains: 1; bounding box: 73×65×90 Å

Organism: NCBI:txid1464854

Foldseek 3Di:
DPPDDDDDDDDLQCPLVCCCPPVVCLVVSVVCCLVVVGPDCLVVLVVVLVVCLVVVVLLVSLVSQLSHRPSSSLDPVNLVSQVPDDDDVPDDRSSVSSLVSNLVVAAREANNQQVVVQVCVVVVVCVVVVVCLVVNRYQAAPNSLVSCCVPPLVVSLSSCVNRVPLVSVLVSCLVVLVLVVNVVVCVVSVHQDPLLVSLLVSCVVPVLSSLVNCLVCCPDPDRSDDLVSSLVSCVVVVVLVSNLVSLCVNCQVQDLVCQDVVQVSLLSCLVPPVVVSVVVVVVVRYDNYDLQVSLVSCVVSVVPVSSVVD

Sequence (310 aa):
RKGQVLTVTVDEDNVIRYIMSNFNNPDLALRMASRCNLAGAEELFVTRFNQLFANGKYEEAAKVAANAPKGILRTQQTIQKFQQVQAGAGQSSPLLQYFSILLDRGQLNQYESVELCRPVLVQGRKQLLEKWLKEDKLECSEELGDLVKSVDVTLALSVYLRGNVPQKVIQCFAEVGQLNKIVMYAKKVGYTPDYIQLLRNIVRANPENGATFASYLVSGDEQLADINQIVDVFMEQNMLQQCTSFLVDALKHNRPQEGPLQTRLLEMNLIGAPQVADAIFSTNMFSHYDRAHIAQLCEKAGLLQRALEH

pLDDT: mean 88.78, std 6.09, range [52.09, 95.69]